Protein AF-B0XIB5-F1 (afdb_monomer_lite)

Radius of gyration: 72.31 Å; chains: 1; bounding box: 130×45×205 Å

Secondary structure (DSSP, 8-state):
-PPPPPP-----SS---S-HHHHHHHHHHHHHHHHS-----TTTS----HHHHHHHHHHHHHHHHHHHHHHHHHHHHHHHHHHHHHHHHHHHHHHHHHHHHHHHHHHHHHHHHHHHHHHHHHHHHHHHHHHHHHHHHHHHHHHHHHHHHHHHHHHHHHHHHHHHHHHHHHHH-TT-SSHHHHHHHHHHHHHHHHHHHHHHHHHHHHHHHHHHHHHHHHHHHHHHHHHHHHHHHHHHT--

Organism: Culex quinquefasciatus (NCBI:txid7176)

Structure (mmCIF, N/CA/C/O backbone):
data_AF-B0XIB5-F1
#
_entry.id   AF-B0XIB5-F1
#
loop_
_atom_site.group_PDB
_atom_site.id
_atom_site.type_symbol
_atom_site.label_atom_id
_atom_site.label_alt_id
_atom_site.label_comp_id
_atom_site.label_asym_id
_atom_site.label_entity_id
_atom_site.label_seq_id
_atom_site.pdbx_PDB_ins_code
_atom_site.Cartn_x
_atom_site.Cartn_y
_atom_site.Cartn_z
_atom_site.occupancy
_atom_site.B_iso_or_equiv
_atom_site.auth_seq_id
_atom_site.auth_comp_id
_atom_site.auth_asym_id
_atom_site.auth_atom_id
_atom_site.pdbx_PDB_model_num
ATOM 1 N N . MET A 1 1 ? 54.237 -29.233 -55.626 1.00 40.41 1 MET A N 1
ATOM 2 C CA . MET A 1 1 ? 53.329 -28.173 -55.133 1.00 40.41 1 MET A CA 1
ATOM 3 C C . MET A 1 1 ? 53.319 -27.033 -56.144 1.00 40.41 1 MET A C 1
ATOM 5 O O . MET A 1 1 ? 54.409 -26.611 -56.523 1.00 40.41 1 MET A O 1
ATOM 9 N N . PRO A 1 2 ? 52.154 -26.572 -56.628 1.00 38.59 2 PRO A N 1
ATOM 10 C CA . PRO A 1 2 ? 52.089 -25.422 -57.526 1.00 38.59 2 PRO A CA 1
ATOM 11 C C . PRO A 1 2 ? 52.492 -24.149 -56.767 1.00 38.59 2 PRO A C 1
ATOM 13 O O . PRO A 1 2 ? 52.068 -23.939 -55.631 1.00 38.59 2 PRO A O 1
ATOM 16 N N . ARG A 1 3 ? 53.359 -23.325 -57.368 1.00 50.44 3 ARG A N 1
ATOM 17 C CA . ARG A 1 3 ? 53.790 -22.048 -56.781 1.00 50.44 3 ARG A CA 1
ATOM 18 C C . ARG A 1 3 ? 52.622 -21.064 -56.856 1.00 50.44 3 ARG A C 1
ATOM 20 O O . ARG A 1 3 ? 52.186 -20.721 -57.948 1.00 50.44 3 ARG A O 1
ATOM 27 N N . VAL A 1 4 ? 52.118 -20.630 -55.704 1.00 51.22 4 VAL A N 1
ATOM 28 C CA . VAL A 1 4 ? 51.085 -19.590 -55.616 1.00 51.22 4 VAL A CA 1
ATOM 29 C C . VAL A 1 4 ? 51.754 -18.238 -55.851 1.00 51.22 4 VAL A C 1
ATOM 31 O O . VAL A 1 4 ? 52.693 -17.880 -55.138 1.00 51.22 4 VAL A O 1
ATOM 34 N N . HIS A 1 5 ? 51.310 -17.501 -56.868 1.00 45.19 5 HIS A N 1
ATOM 35 C CA . HIS A 1 5 ? 51.808 -16.153 -57.129 1.00 45.19 5 HIS A CA 1
ATOM 36 C C . HIS A 1 5 ? 51.238 -15.168 -56.095 1.00 45.19 5 HIS A C 1
ATOM 38 O O . HIS A 1 5 ? 50.031 -15.196 -55.847 1.00 45.19 5 HIS A O 1
ATOM 44 N N . PRO A 1 6 ? 52.064 -14.292 -55.494 1.00 50.25 6 PRO A N 1
ATOM 45 C CA . PRO A 1 6 ? 51.564 -13.244 -54.617 1.00 50.25 6 PRO A CA 1
ATOM 46 C C . PRO A 1 6 ? 50.729 -12.240 -55.422 1.00 50.25 6 PRO A C 1
ATOM 48 O O . PRO A 1 6 ? 51.116 -11.806 -56.506 1.00 50.25 6 PRO A O 1
ATOM 51 N N . THR A 1 7 ? 49.561 -11.887 -54.893 1.00 50.44 7 THR A N 1
ATOM 52 C CA . THR A 1 7 ? 48.610 -10.966 -55.518 1.00 50.44 7 THR A CA 1
ATOM 53 C C . THR A 1 7 ? 49.172 -9.542 -55.534 1.00 50.44 7 THR A C 1
ATOM 55 O O . THR A 1 7 ? 49.468 -8.969 -54.491 1.00 50.44 7 THR A O 1
ATOM 58 N N . THR A 1 8 ? 49.259 -8.935 -56.718 1.00 45.72 8 THR A N 1
ATOM 59 C CA . THR A 1 8 ? 49.797 -7.587 -57.006 1.00 45.72 8 THR A CA 1
ATOM 60 C C . THR A 1 8 ? 48.924 -6.418 -56.522 1.00 45.72 8 THR A C 1
ATOM 62 O O . THR A 1 8 ? 49.091 -5.285 -56.970 1.00 45.72 8 THR A O 1
ATOM 65 N N . LYS A 1 9 ? 47.967 -6.653 -55.619 1.00 48.44 9 LYS A N 1
ATOM 66 C CA . LYS A 1 9 ? 47.039 -5.612 -55.157 1.00 48.44 9 LYS A CA 1
ATOM 67 C C . LYS A 1 9 ? 47.695 -4.758 -54.068 1.00 48.44 9 LYS A C 1
ATOM 69 O O . LYS A 1 9 ? 47.595 -5.064 -52.884 1.00 48.44 9 LYS A O 1
ATOM 74 N N . LEU A 1 10 ? 48.348 -3.670 -54.470 1.00 45.88 10 LEU A N 1
ATOM 75 C CA . LEU A 1 10 ? 48.692 -2.568 -53.569 1.00 45.88 10 LEU A CA 1
ATOM 76 C C . LEU A 1 10 ? 47.395 -1.852 -53.167 1.00 45.88 10 LEU A C 1
ATOM 78 O O . LEU A 1 10 ? 46.789 -1.177 -53.992 1.00 45.88 10 LEU A O 1
ATOM 82 N N . GLY A 1 11 ? 46.952 -2.028 -51.918 1.00 47.62 11 GLY A N 1
ATOM 83 C CA . GLY A 1 11 ? 45.782 -1.303 -51.401 1.00 47.62 11 GLY A CA 1
ATOM 84 C C . GLY A 1 11 ? 44.856 -2.045 -50.436 1.00 47.62 11 GLY A C 1
ATOM 85 O O . GLY A 1 11 ? 43.702 -1.650 -50.313 1.00 47.62 11 GLY A O 1
ATOM 86 N N . VAL A 1 12 ? 45.306 -3.080 -49.713 1.00 48.72 12 VAL A N 1
ATOM 87 C CA . VAL A 1 12 ? 44.505 -3.718 -48.638 1.00 48.72 12 VAL A CA 1
ATOM 88 C C . VAL A 1 12 ? 44.547 -2.888 -47.339 1.00 48.72 12 VAL A C 1
ATOM 90 O O . VAL A 1 12 ? 44.776 -3.396 -46.249 1.00 48.72 12 VAL A O 1
ATOM 93 N N . TYR A 1 13 ? 44.367 -1.575 -47.453 1.00 45.75 13 TYR A N 1
ATOM 94 C CA . TYR A 1 13 ? 44.147 -0.673 -46.323 1.00 45.75 13 TYR A CA 1
ATOM 95 C C . TYR A 1 13 ? 42.885 0.126 -46.642 1.00 45.75 13 TYR A C 1
ATOM 97 O O . TYR A 1 13 ? 42.965 1.234 -47.163 1.00 45.75 13 TYR A O 1
ATOM 105 N N . GLY A 1 14 ? 41.705 -0.458 -46.419 1.00 46.31 14 GLY A N 1
ATOM 106 C CA . GLY A 1 14 ? 40.467 0.279 -46.691 1.00 46.31 14 GLY A CA 1
ATOM 107 C C . GLY A 1 14 ? 39.151 -0.459 -46.481 1.00 46.31 14 GLY A C 1
ATOM 108 O O . GLY A 1 14 ? 38.151 0.193 -46.206 1.00 46.31 14 GLY A O 1
ATOM 109 N N . GLN A 1 15 ? 39.115 -1.790 -46.537 1.00 50.38 15 GLN A N 1
ATOM 110 C CA . GLN A 1 15 ? 37.909 -2.537 -46.164 1.00 50.38 15 GLN A CA 1
ATOM 111 C C . GLN A 1 15 ? 37.983 -2.922 -44.688 1.00 50.38 15 GLN A C 1
ATOM 113 O O . GLN A 1 15 ? 38.326 -4.049 -44.343 1.00 50.38 15 GLN A O 1
ATOM 118 N N . TYR A 1 16 ? 37.677 -1.969 -43.806 1.00 48.84 16 TYR A N 1
ATOM 119 C CA . TYR A 1 16 ? 37.284 -2.300 -42.437 1.00 48.84 16 TYR A CA 1
ATOM 120 C C . TYR A 1 16 ? 35.886 -2.925 -42.493 1.00 48.84 16 TYR A C 1
ATOM 122 O O . TYR A 1 16 ? 34.874 -2.250 -42.318 1.00 48.84 16 TYR A O 1
ATOM 130 N N . ASP A 1 17 ? 35.836 -4.212 -42.831 1.00 53.12 17 ASP A N 1
ATOM 131 C CA . ASP A 1 17 ? 34.638 -5.027 -42.657 1.00 53.12 17 ASP A CA 1
ATOM 132 C C . ASP A 1 17 ? 34.365 -5.117 -41.142 1.00 53.12 17 ASP A C 1
ATOM 134 O O . ASP A 1 17 ? 35.284 -5.389 -40.367 1.00 53.12 17 ASP A O 1
ATOM 138 N N . LEU A 1 18 ? 33.130 -4.857 -40.693 1.00 58.03 18 LEU A N 1
ATOM 139 C CA . LEU A 1 18 ? 32.783 -4.792 -39.258 1.00 58.03 18 LEU A CA 1
ATOM 140 C C . LEU A 1 18 ? 32.877 -6.155 -38.545 1.00 58.03 18 LEU A C 1
ATOM 142 O O . LEU A 1 18 ? 32.655 -6.245 -37.338 1.00 58.03 18 LEU A O 1
ATOM 146 N N . ASN A 1 19 ? 33.175 -7.225 -39.284 1.00 66.00 19 ASN A N 1
ATOM 147 C CA . ASN A 1 19 ? 33.237 -8.579 -38.764 1.00 66.00 19 ASN A CA 1
ATOM 148 C C . ASN A 1 19 ? 34.663 -8.910 -38.260 1.00 66.00 19 ASN A C 1
ATOM 150 O O . ASN A 1 19 ? 35.591 -8.988 -39.075 1.00 66.00 19 ASN A O 1
ATOM 154 N N . PRO A 1 20 ? 34.867 -9.117 -36.943 1.00 65.94 20 PRO A N 1
ATOM 155 C CA . PRO A 1 20 ? 36.201 -9.209 -36.343 1.00 65.94 20 PRO A CA 1
ATOM 156 C C . PRO A 1 20 ? 37.030 -10.394 -36.854 1.00 65.94 20 PRO A C 1
ATOM 158 O O . PRO A 1 20 ? 38.247 -10.273 -36.985 1.00 65.94 20 PRO A O 1
ATOM 161 N N . GLU A 1 21 ? 36.401 -11.515 -37.213 1.00 71.00 21 GLU A N 1
ATOM 162 C CA . GLU A 1 21 ? 37.110 -12.700 -37.720 1.00 71.00 21 GLU A CA 1
ATOM 163 C C . GLU A 1 21 ? 37.785 -12.434 -39.073 1.00 71.00 21 GLU A C 1
ATOM 165 O O . GLU A 1 21 ? 38.939 -12.805 -39.289 1.00 71.00 21 GLU A O 1
ATOM 170 N N . LYS A 1 22 ? 37.099 -11.707 -39.963 1.00 69.69 22 LYS A N 1
ATOM 171 C CA . LYS A 1 22 ? 37.638 -11.325 -41.276 1.00 69.69 22 LYS A CA 1
ATOM 172 C C . LYS A 1 22 ? 38.706 -10.240 -41.172 1.00 69.69 22 LYS A C 1
ATOM 174 O O . LYS A 1 22 ? 39.637 -10.202 -41.974 1.00 69.69 22 LYS A O 1
ATOM 179 N N . ALA A 1 23 ? 38.602 -9.360 -40.179 1.00 67.31 23 ALA A N 1
ATOM 180 C CA . ALA A 1 23 ? 39.603 -8.325 -39.947 1.00 67.31 23 ALA A CA 1
ATOM 181 C C . ALA A 1 23 ? 40.964 -8.930 -39.556 1.00 67.31 23 ALA A C 1
ATOM 183 O O . ALA A 1 23 ? 42.005 -8.473 -40.033 1.00 67.31 23 ALA A O 1
ATOM 184 N N . VAL A 1 24 ? 40.967 -9.997 -38.747 1.00 70.62 24 VAL A N 1
ATOM 185 C CA . VAL A 1 24 ? 42.195 -10.711 -38.360 1.00 70.62 24 VAL A CA 1
ATOM 186 C C . VAL A 1 24 ? 42.840 -11.396 -39.566 1.00 70.62 24 VAL A C 1
ATOM 188 O O . VAL A 1 24 ? 44.053 -11.276 -39.759 1.00 70.62 24 VAL A O 1
ATOM 191 N N . THR A 1 25 ? 42.055 -12.060 -40.421 1.00 71.19 25 THR A N 1
ATOM 192 C CA . THR A 1 25 ? 42.594 -12.704 -41.629 1.00 71.19 25 THR A CA 1
ATOM 193 C C . THR A 1 25 ? 43.198 -11.673 -42.582 1.00 71.19 25 THR A C 1
ATOM 195 O O . THR A 1 25 ? 44.353 -11.817 -42.974 1.00 71.19 25 THR A O 1
ATOM 198 N N . LEU A 1 26 ? 42.504 -10.562 -42.844 1.00 70.38 26 LEU A N 1
ATOM 199 C CA . LEU A 1 26 ? 43.016 -9.476 -43.691 1.00 70.38 26 LEU A CA 1
ATOM 200 C C . LEU A 1 26 ? 44.283 -8.819 -43.113 1.00 70.38 26 LEU A C 1
ATOM 202 O O . LEU A 1 26 ? 45.222 -8.508 -43.849 1.00 70.38 26 LEU A O 1
ATOM 206 N N . TYR A 1 27 ? 44.354 -8.649 -41.789 1.00 69.44 27 TYR A N 1
ATOM 207 C CA . TYR A 1 27 ? 45.548 -8.137 -41.112 1.00 69.44 27 TYR A CA 1
ATOM 208 C C . TYR A 1 27 ? 46.751 -9.078 -41.267 1.00 69.44 27 TYR A C 1
ATOM 210 O O . TYR A 1 27 ? 47.862 -8.630 -41.571 1.00 69.44 27 TYR A O 1
ATOM 218 N N . THR A 1 28 ? 46.547 -10.386 -41.085 1.00 71.31 28 THR A N 1
ATOM 219 C CA . THR A 1 28 ? 47.622 -11.380 -41.242 1.00 71.31 28 THR A CA 1
ATOM 220 C C . THR A 1 28 ? 48.106 -11.479 -42.688 1.00 71.31 28 THR A C 1
ATOM 222 O O . THR A 1 28 ? 49.317 -11.479 -42.919 1.00 71.31 28 THR A O 1
ATOM 225 N N . GLU A 1 29 ? 47.196 -11.448 -43.663 1.00 71.38 29 GLU A N 1
ATOM 226 C CA . GLU A 1 29 ? 47.527 -11.387 -45.090 1.00 71.38 29 GLU A CA 1
ATOM 227 C C . GLU A 1 29 ? 48.341 -10.133 -45.434 1.00 71.38 29 GLU A C 1
ATOM 229 O O . GLU A 1 29 ? 49.383 -10.235 -46.083 1.00 71.38 29 GLU A O 1
ATOM 234 N N . SER A 1 30 ? 47.942 -8.961 -44.929 1.00 65.19 30 SER A N 1
ATOM 235 C CA . SER A 1 30 ? 48.678 -7.700 -45.107 1.00 65.19 30 SER A CA 1
ATOM 236 C C . SER A 1 30 ? 50.099 -7.764 -44.520 1.00 65.19 30 SER A C 1
ATOM 238 O O . SER A 1 30 ? 51.075 -7.340 -45.149 1.00 65.19 30 SER A O 1
ATOM 240 N N . LYS A 1 31 ? 50.261 -8.349 -43.325 1.00 70.00 31 LYS A N 1
ATOM 241 C CA . LYS A 1 31 ? 51.584 -8.536 -42.703 1.00 70.00 31 LYS A CA 1
ATOM 242 C C . LYS A 1 31 ? 52.474 -9.488 -43.502 1.00 70.00 31 LYS A C 1
ATOM 244 O O . LYS A 1 31 ? 53.671 -9.225 -43.632 1.00 70.00 31 LYS A O 1
ATOM 249 N N . LEU A 1 32 ? 51.908 -10.566 -44.044 1.00 67.25 32 LEU A N 1
ATOM 250 C CA . LEU A 1 32 ? 52.629 -11.517 -44.891 1.00 67.25 32 LEU A CA 1
ATOM 251 C C . LEU A 1 32 ? 53.016 -10.895 -46.237 1.00 67.25 32 LEU A C 1
ATOM 253 O O . LEU A 1 32 ? 54.146 -11.094 -46.684 1.00 67.25 32 LEU A O 1
ATOM 257 N N . GLN A 1 33 ? 52.146 -10.079 -46.835 1.00 64.06 33 GLN A N 1
ATOM 258 C CA . GLN A 1 33 ? 52.451 -9.337 -48.061 1.00 64.06 33 GLN A CA 1
ATOM 259 C C . GLN A 1 33 ? 53.649 -8.404 -47.883 1.00 64.06 33 GLN A C 1
ATOM 261 O O . GLN A 1 33 ? 54.553 -8.429 -48.709 1.00 64.06 33 GLN A O 1
ATOM 266 N N . ASN A 1 34 ? 53.721 -7.647 -46.783 1.00 60.47 34 ASN A N 1
ATOM 267 C CA . ASN A 1 34 ? 54.871 -6.774 -46.513 1.00 60.47 34 ASN A CA 1
ATOM 268 C C . ASN A 1 34 ? 56.183 -7.552 -46.304 1.00 60.47 34 ASN A C 1
ATOM 270 O O . ASN A 1 34 ? 57.253 -7.058 -46.654 1.00 60.47 34 ASN A O 1
ATOM 274 N N . LYS A 1 35 ? 56.118 -8.768 -45.745 1.00 62.31 35 LYS A N 1
ATOM 275 C CA . LYS A 1 35 ? 57.302 -9.600 -45.473 1.00 62.31 35 LYS A CA 1
ATOM 276 C C . LYS A 1 35 ? 57.816 -10.336 -46.716 1.00 62.31 35 LYS A C 1
ATOM 278 O O . LYS A 1 35 ? 59.018 -10.548 -46.835 1.00 62.31 35 LYS A O 1
ATOM 283 N N . PHE A 1 36 ? 56.923 -10.703 -47.635 1.00 57.84 36 PHE A N 1
ATOM 284 C CA . PHE A 1 36 ? 57.239 -11.413 -48.880 1.00 57.84 36 PHE A CA 1
ATOM 285 C C . PHE A 1 36 ? 57.058 -10.546 -50.132 1.00 57.84 36 PHE A C 1
ATOM 287 O O . PHE A 1 36 ? 56.903 -11.077 -51.232 1.00 57.84 36 PHE A O 1
ATOM 294 N N . TYR A 1 37 ? 57.096 -9.218 -49.991 1.00 56.94 37 TYR A N 1
ATOM 295 C CA . TYR A 1 37 ? 57.072 -8.305 -51.128 1.00 56.94 37 TYR A CA 1
ATOM 296 C C . TYR A 1 37 ? 58.382 -8.428 -51.913 1.00 56.94 37 TYR A C 1
ATOM 298 O O . TYR A 1 37 ? 59.368 -7.731 -51.662 1.00 56.94 37 TYR A O 1
ATOM 306 N N . ILE A 1 38 ? 58.407 -9.356 -52.866 1.00 60.16 38 ILE A N 1
ATOM 307 C CA . ILE A 1 38 ? 59.489 -9.471 -53.833 1.00 60.16 38 ILE A CA 1
ATOM 308 C C . ILE A 1 38 ? 59.323 -8.290 -54.787 1.00 60.16 38 ILE A C 1
ATOM 310 O O . ILE A 1 38 ? 58.478 -8.315 -55.679 1.00 60.16 38 ILE A O 1
ATOM 314 N N . LYS A 1 39 ? 60.132 -7.240 -54.603 1.00 57.16 39 LYS A N 1
ATOM 315 C CA . LYS A 1 39 ? 60.358 -6.268 -55.675 1.00 57.16 39 LYS A CA 1
ATOM 316 C C . LYS A 1 39 ? 60.964 -7.046 -56.835 1.00 57.16 39 LYS A C 1
ATOM 318 O O . LYS A 1 39 ? 62.098 -7.511 -56.715 1.00 57.16 39 LYS A O 1
ATOM 323 N N . THR A 1 40 ? 60.222 -7.208 -57.927 1.00 59.25 40 THR A N 1
ATOM 324 C CA . THR A 1 40 ? 60.804 -7.692 -59.178 1.00 59.25 40 THR A CA 1
ATOM 325 C C . THR A 1 40 ? 61.984 -6.778 -59.497 1.00 59.25 40 THR A C 1
ATOM 327 O O . THR A 1 40 ? 61.828 -5.552 -59.499 1.00 59.25 40 THR A O 1
ATOM 330 N N . PRO A 1 41 ? 63.195 -7.325 -59.652 1.00 61.44 41 PRO A N 1
ATOM 331 C CA . PRO A 1 41 ? 64.357 -6.490 -59.869 1.00 61.44 41 PRO A CA 1
ATOM 332 C C . PRO A 1 41 ? 64.189 -5.743 -61.197 1.00 61.44 41 PRO A C 1
ATOM 334 O O . PRO A 1 41 ? 63.657 -6.289 -62.158 1.00 61.44 41 PRO A O 1
ATOM 337 N N . ASN A 1 42 ? 64.642 -4.486 -61.259 1.00 57.12 42 ASN A N 1
ATOM 338 C CA . ASN A 1 42 ? 64.376 -3.555 -62.373 1.00 57.12 42 ASN A CA 1
ATOM 339 C C . ASN A 1 42 ? 64.789 -4.065 -63.774 1.00 57.12 42 ASN A C 1
ATOM 341 O O . ASN A 1 42 ? 64.483 -3.415 -64.770 1.00 57.12 42 ASN A O 1
ATOM 345 N N . TRP A 1 43 ? 65.530 -5.172 -63.861 1.00 61.91 43 TRP A N 1
ATOM 346 C CA . TRP A 1 43 ? 65.935 -5.818 -65.108 1.00 61.91 43 TRP A CA 1
ATOM 347 C C . TRP A 1 43 ? 64.928 -6.853 -65.636 1.00 61.91 43 TRP A C 1
ATOM 349 O O . TRP A 1 43 ? 64.973 -7.150 -66.824 1.00 61.91 43 TRP A O 1
ATOM 359 N N . ASP A 1 44 ? 64.033 -7.364 -64.785 1.00 59.34 44 ASP A N 1
ATOM 360 C CA . ASP A 1 44 ? 62.984 -8.350 -65.113 1.00 59.34 44 ASP A CA 1
ATOM 361 C C . ASP A 1 44 ? 61.620 -7.679 -65.385 1.00 59.34 44 ASP A C 1
ATOM 363 O O . ASP A 1 44 ? 60.629 -8.303 -65.754 1.00 59.34 44 ASP A O 1
ATOM 367 N N . VAL A 1 45 ? 61.561 -6.357 -65.213 1.00 60.59 45 VAL A N 1
ATOM 368 C CA . VAL A 1 45 ? 60.419 -5.529 -65.599 1.00 60.59 45 VAL A CA 1
ATOM 369 C C . VAL A 1 45 ? 60.666 -5.027 -67.017 1.00 60.59 45 VAL A C 1
ATOM 371 O O . VAL A 1 45 ? 61.722 -4.453 -67.296 1.00 60.59 45 VAL A O 1
ATOM 374 N N . ALA A 1 46 ? 59.694 -5.218 -67.915 1.00 65.94 46 ALA A N 1
ATOM 375 C CA . ALA A 1 46 ? 59.763 -4.676 -69.269 1.00 65.94 46 ALA A CA 1
ATOM 376 C C . ALA A 1 46 ? 60.108 -3.178 -69.204 1.00 65.94 46 ALA A C 1
ATOM 378 O O . ALA A 1 46 ? 59.399 -2.398 -68.562 1.00 65.94 46 ALA A O 1
ATOM 379 N N . ARG A 1 47 ? 61.217 -2.773 -69.840 1.00 61.59 47 ARG A N 1
ATOM 380 C CA . ARG A 1 47 ? 61.626 -1.364 -69.930 1.00 61.59 47 ARG A CA 1
ATOM 381 C C . ARG A 1 47 ? 60.659 -0.641 -70.862 1.00 61.59 47 ARG A C 1
ATOM 383 O O . ARG A 1 47 ? 60.935 -0.460 -72.042 1.00 61.59 47 ARG A O 1
ATOM 390 N N . LEU A 1 48 ? 59.497 -0.278 -70.332 1.00 62.38 48 LEU A N 1
ATOM 391 C CA . LEU A 1 48 ? 58.547 0.594 -71.004 1.00 62.38 48 LEU A CA 1
ATOM 392 C C . LEU A 1 48 ? 59.259 1.920 -71.288 1.00 62.38 48 LEU A C 1
ATOM 394 O O . LEU A 1 48 ? 59.915 2.479 -70.402 1.00 62.38 48 LEU A O 1
ATOM 398 N N . SER A 1 49 ? 59.159 2.407 -72.527 1.00 70.12 49 SER A N 1
ATOM 399 C CA . SER A 1 49 ? 59.638 3.746 -72.865 1.00 70.12 49 SER A CA 1
ATOM 400 C C . SER A 1 49 ? 58.961 4.774 -71.952 1.00 70.12 49 SER A C 1
ATOM 402 O O . SER A 1 49 ? 57.867 4.542 -71.429 1.00 70.12 49 SER A O 1
ATOM 404 N N . PHE A 1 50 ? 59.617 5.916 -71.740 1.00 69.88 50 PHE A N 1
ATOM 405 C CA . PHE A 1 50 ? 59.091 6.998 -70.900 1.00 69.88 50 PHE A CA 1
ATOM 406 C C . PHE A 1 50 ? 57.636 7.362 -71.260 1.00 69.88 50 PHE A C 1
ATOM 408 O O . PHE A 1 50 ? 56.802 7.552 -70.377 1.00 69.88 50 PHE A O 1
ATOM 415 N N . GLU A 1 51 ? 57.313 7.338 -72.554 1.00 71.88 51 GLU A N 1
ATOM 416 C CA . GLU A 1 51 ? 55.975 7.587 -73.098 1.00 71.88 51 GLU A CA 1
ATOM 417 C C . GLU A 1 51 ? 54.947 6.523 -72.680 1.00 71.88 51 GLU A C 1
ATOM 419 O O . GLU A 1 51 ? 53.861 6.854 -72.205 1.00 71.88 51 GLU A O 1
ATOM 424 N N . LEU A 1 52 ? 55.293 5.235 -72.778 1.00 74.94 52 LEU A N 1
ATOM 425 C CA . LEU A 1 52 ? 54.416 4.128 -72.385 1.00 74.94 52 LEU A CA 1
ATOM 426 C C . LEU A 1 52 ? 54.155 4.100 -70.872 1.00 74.94 52 LEU A C 1
ATOM 428 O O . LEU A 1 52 ? 53.036 3.812 -70.443 1.00 74.94 52 LEU A O 1
ATOM 432 N N . LYS A 1 53 ? 55.156 4.465 -70.060 1.00 77.62 53 LYS A N 1
ATOM 433 C CA . LYS A 1 53 ? 54.991 4.613 -68.607 1.00 77.62 53 LYS A CA 1
ATOM 434 C C . LYS A 1 53 ? 54.060 5.778 -68.253 1.00 77.62 53 LYS A C 1
ATOM 436 O O . LYS A 1 53 ? 53.254 5.645 -67.335 1.00 77.62 53 LYS A O 1
ATOM 441 N N . GLY A 1 54 ? 54.131 6.888 -68.991 1.00 78.81 54 GLY A N 1
ATOM 442 C CA . GLY A 1 54 ? 53.199 8.010 -68.846 1.00 78.81 54 GLY A CA 1
ATOM 443 C C . GLY A 1 54 ? 51.753 7.613 -69.156 1.00 78.81 54 GLY A C 1
ATOM 444 O O . GLY A 1 54 ? 50.848 7.914 -68.380 1.00 78.81 54 GLY A O 1
ATOM 445 N N . ILE A 1 55 ? 51.536 6.855 -70.237 1.00 81.44 55 ILE A N 1
ATOM 446 C CA . ILE A 1 55 ? 50.205 6.345 -70.610 1.00 81.44 55 ILE A CA 1
ATOM 447 C C . ILE A 1 55 ? 49.651 5.399 -69.536 1.00 81.44 55 ILE A C 1
ATOM 449 O O . ILE A 1 55 ? 48.482 5.510 -69.167 1.00 81.44 55 ILE A O 1
ATOM 453 N N . GLN A 1 56 ? 50.473 4.486 -69.011 1.00 82.19 56 GLN A N 1
ATOM 454 C CA . GLN A 1 56 ? 50.055 3.574 -67.945 1.00 82.19 56 GLN A CA 1
ATOM 455 C C . GLN A 1 56 ? 49.719 4.325 -66.650 1.00 82.19 56 GLN A C 1
ATOM 457 O O . GLN A 1 56 ? 48.660 4.093 -66.076 1.00 82.19 56 GLN A O 1
ATOM 462 N N . SER A 1 57 ? 50.562 5.275 -66.236 1.00 82.12 57 SER A N 1
ATOM 463 C CA . SER A 1 57 ? 50.309 6.096 -65.048 1.00 82.12 57 SER A CA 1
ATOM 464 C C . SER A 1 57 ? 49.015 6.904 -65.165 1.00 82.12 57 SER A C 1
ATOM 466 O O . SER A 1 57 ? 48.305 7.053 -64.175 1.00 82.12 57 SER A O 1
ATOM 468 N N . ASN A 1 58 ? 48.688 7.413 -66.356 1.00 86.12 58 ASN A N 1
ATOM 469 C CA . ASN A 1 58 ? 47.432 8.128 -66.582 1.00 86.12 58 ASN A CA 1
ATOM 470 C C . ASN A 1 58 ? 46.220 7.193 -66.484 1.00 86.12 58 ASN A C 1
ATOM 472 O O . ASN A 1 58 ? 45.223 7.562 -65.873 1.00 86.12 58 ASN A O 1
ATOM 476 N N . ARG A 1 59 ? 46.313 5.966 -67.016 1.00 84.00 59 ARG A N 1
ATOM 477 C CA . ARG A 1 59 ? 45.247 4.958 -66.877 1.00 84.00 59 ARG A CA 1
ATOM 478 C C . ARG A 1 59 ? 45.026 4.561 -65.419 1.00 84.00 59 ARG A C 1
ATOM 480 O O . ARG A 1 59 ? 43.889 4.550 -64.962 1.00 84.00 59 ARG A O 1
ATOM 487 N N . GLU A 1 60 ? 46.104 4.307 -64.682 1.00 84.62 60 GLU A N 1
ATOM 488 C CA . GLU A 1 60 ? 46.042 4.008 -63.247 1.00 84.62 60 GLU A CA 1
ATOM 489 C C . GLU A 1 60 ? 45.445 5.188 -62.466 1.00 84.62 60 GLU A C 1
ATOM 491 O O . GLU A 1 60 ? 44.585 4.998 -61.607 1.00 84.62 60 GLU A O 1
ATOM 496 N N . TYR A 1 61 ? 45.826 6.422 -62.807 1.00 86.12 61 TYR A N 1
ATOM 497 C CA . TYR A 1 61 ? 45.246 7.624 -62.211 1.00 86.12 61 TYR A CA 1
ATOM 498 C C . TYR A 1 61 ? 43.742 7.755 -62.502 1.00 86.12 61 TYR A C 1
ATOM 500 O O . TYR A 1 61 ? 42.965 8.065 -61.595 1.00 86.12 61 TYR A O 1
ATOM 508 N N . GLU A 1 62 ? 43.296 7.483 -63.732 1.00 89.56 62 GLU A N 1
ATOM 509 C CA . GLU A 1 62 ? 41.874 7.494 -64.092 1.00 89.56 62 GLU A CA 1
ATOM 510 C C . GLU A 1 62 ? 41.074 6.425 -63.336 1.00 89.56 62 GLU A C 1
ATOM 512 O O . GLU A 1 62 ? 39.966 6.700 -62.869 1.00 89.56 62 GLU A O 1
ATOM 517 N N . GLU A 1 63 ? 41.621 5.217 -63.195 1.00 88.12 63 GLU A N 1
ATOM 518 C CA . GLU A 1 63 ? 41.005 4.124 -62.436 1.00 88.12 63 GLU A CA 1
ATOM 519 C C . GLU A 1 63 ? 40.879 4.474 -60.951 1.00 88.12 63 GLU A C 1
ATOM 521 O O . GLU A 1 63 ? 39.786 4.385 -60.386 1.00 88.12 63 GLU A O 1
ATOM 526 N N . VAL A 1 64 ? 41.956 4.974 -60.339 1.00 85.44 64 VAL A N 1
ATOM 527 C CA . VAL A 1 64 ? 41.944 5.453 -58.949 1.00 85.44 64 VAL A CA 1
ATOM 528 C C . VAL A 1 64 ? 40.929 6.581 -58.770 1.00 85.44 64 VAL A C 1
ATOM 530 O O . VAL A 1 64 ? 40.167 6.574 -57.805 1.00 85.44 64 VAL A O 1
ATOM 533 N N . THR A 1 65 ? 40.857 7.529 -59.705 1.00 87.00 65 THR A N 1
ATOM 534 C CA . THR A 1 65 ? 39.888 8.634 -59.638 1.00 87.00 65 THR A CA 1
ATOM 535 C C . THR A 1 65 ? 38.444 8.126 -59.717 1.00 87.00 65 THR A C 1
ATOM 537 O O . THR A 1 65 ? 37.582 8.577 -58.958 1.00 87.00 65 THR A O 1
ATOM 540 N N . LYS A 1 66 ? 38.161 7.150 -60.592 1.00 90.31 66 LYS A N 1
ATOM 541 C CA . LYS A 1 66 ? 36.836 6.513 -60.690 1.00 90.31 66 LYS A CA 1
ATOM 542 C C . LYS A 1 66 ? 36.461 5.793 -59.395 1.00 90.31 66 LYS A C 1
ATOM 544 O O . LYS A 1 66 ? 35.342 5.971 -58.914 1.00 90.31 66 LYS A O 1
ATOM 549 N N . GLU A 1 67 ? 37.384 5.040 -58.806 1.00 88.12 67 GLU A N 1
ATOM 550 C CA . GLU A 1 67 ? 37.152 4.347 -57.534 1.00 88.12 67 GLU A CA 1
ATOM 551 C C . GLU A 1 67 ? 36.963 5.319 -56.364 1.00 88.12 67 GLU A C 1
ATOM 553 O O . GLU A 1 67 ? 36.041 5.152 -55.567 1.00 88.12 67 GLU A O 1
ATOM 558 N N . GLN A 1 68 ? 37.738 6.405 -56.291 1.00 86.75 68 GLN A N 1
ATOM 559 C CA . GLN A 1 68 ? 37.524 7.455 -55.290 1.00 86.75 68 GLN A CA 1
ATOM 560 C C . GLN A 1 68 ? 36.122 8.065 -55.389 1.00 86.75 68 GLN A C 1
ATOM 562 O O . GLN A 1 68 ? 35.467 8.271 -54.367 1.00 86.75 68 GLN A O 1
ATOM 567 N N . ASN A 1 69 ? 35.633 8.320 -56.604 1.00 90.50 69 ASN A N 1
ATOM 568 C CA . ASN A 1 69 ? 34.283 8.841 -56.805 1.00 90.50 69 ASN A CA 1
ATOM 569 C C . ASN A 1 69 ? 33.205 7.827 -56.393 1.00 90.50 69 ASN A C 1
ATOM 571 O O . ASN A 1 69 ? 32.236 8.212 -55.737 1.00 90.50 69 ASN A O 1
ATOM 575 N N . ARG A 1 70 ? 33.395 6.534 -56.691 1.00 89.38 70 ARG A N 1
ATOM 576 C CA . ARG A 1 70 ? 32.507 5.455 -56.220 1.00 89.38 70 ARG A CA 1
ATOM 577 C C . ARG A 1 70 ? 32.475 5.370 -54.695 1.00 89.38 70 ARG A C 1
ATOM 579 O O . ARG A 1 70 ? 31.393 5.316 -54.116 1.00 89.38 70 ARG A O 1
ATOM 586 N N . MET A 1 71 ? 33.634 5.427 -54.039 1.00 86.62 71 MET A N 1
ATOM 587 C CA . MET A 1 71 ? 33.727 5.413 -52.576 1.00 86.62 71 MET A CA 1
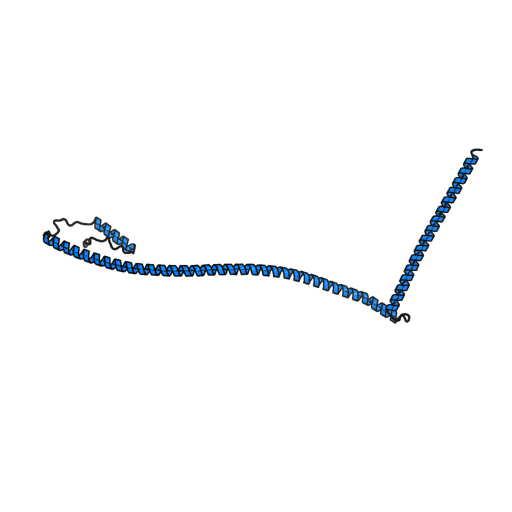ATOM 588 C C . MET A 1 71 ? 33.060 6.635 -51.939 1.00 86.62 71 MET A C 1
ATOM 590 O O . MET A 1 71 ? 32.369 6.490 -50.934 1.00 86.62 71 MET A O 1
ATOM 594 N N . ARG A 1 72 ? 33.216 7.831 -52.524 1.00 90.19 72 ARG A N 1
ATOM 595 C CA . ARG A 1 72 ? 32.534 9.044 -52.037 1.00 90.19 72 ARG A CA 1
ATOM 596 C C . ARG A 1 72 ? 31.017 8.927 -52.153 1.00 90.19 72 ARG A C 1
ATOM 598 O O . ARG A 1 72 ? 30.330 9.235 -51.185 1.00 90.19 72 ARG A O 1
ATOM 605 N N . ALA A 1 73 ? 30.510 8.457 -53.293 1.00 92.94 73 ALA A N 1
ATOM 606 C CA . ALA A 1 73 ? 29.077 8.239 -53.487 1.00 92.94 73 ALA A CA 1
ATOM 607 C C . ALA A 1 73 ? 28.528 7.220 -52.476 1.00 92.94 73 ALA A C 1
ATOM 609 O O . ALA A 1 73 ? 27.559 7.502 -51.777 1.00 92.94 73 ALA A O 1
ATOM 610 N N . HIS A 1 74 ? 29.218 6.087 -52.308 1.00 92.44 74 HIS A N 1
ATOM 611 C CA . HIS A 1 74 ? 28.821 5.073 -51.335 1.00 92.44 74 HIS A CA 1
ATOM 612 C C . HIS A 1 74 ? 28.852 5.593 -49.891 1.00 92.44 74 HIS A C 1
ATOM 614 O O . HIS A 1 74 ? 27.918 5.359 -49.130 1.00 92.44 74 HIS A O 1
ATOM 620 N N . SER A 1 75 ? 29.900 6.330 -49.511 1.00 90.06 75 SER A N 1
ATOM 621 C CA . SER A 1 75 ? 30.016 6.941 -48.182 1.00 90.06 75 SER A CA 1
ATOM 622 C C . SER A 1 75 ? 28.875 7.922 -47.907 1.00 90.06 75 SER A C 1
ATOM 624 O O . SER A 1 75 ? 28.285 7.902 -46.828 1.00 90.06 75 SER A O 1
ATOM 626 N N . TYR A 1 76 ? 28.501 8.730 -48.903 1.00 95.38 76 TYR A N 1
ATOM 627 C CA . TYR A 1 76 ? 27.376 9.655 -48.794 1.00 95.38 76 TYR A CA 1
ATOM 628 C C . TYR A 1 76 ? 26.036 8.927 -48.606 1.00 95.38 76 TYR A C 1
ATOM 630 O O . TYR A 1 76 ? 25.237 9.308 -47.747 1.00 95.38 76 TYR A O 1
ATOM 638 N N . ASP A 1 77 ? 25.803 7.841 -49.343 1.00 94.06 77 ASP A N 1
ATOM 639 C CA . ASP A 1 77 ? 24.593 7.029 -49.182 1.00 94.06 77 ASP A CA 1
ATOM 640 C C . ASP A 1 77 ? 24.529 6.362 -47.799 1.00 94.06 77 ASP A C 1
ATOM 642 O O . ASP A 1 77 ? 23.477 6.371 -47.151 1.00 94.06 77 ASP A O 1
ATOM 646 N N . GLN A 1 78 ? 25.659 5.845 -47.303 1.00 93.38 78 GLN A N 1
ATOM 647 C CA . GLN A 1 78 ? 25.755 5.283 -45.951 1.00 93.38 78 GLN A CA 1
ATOM 648 C C . GLN A 1 78 ? 25.532 6.342 -44.873 1.00 93.38 78 GLN A C 1
ATOM 650 O O . GLN A 1 78 ? 24.831 6.084 -43.894 1.00 93.38 78 GLN A O 1
ATOM 655 N N . PHE A 1 79 ? 26.074 7.548 -45.058 1.00 94.62 79 PHE A N 1
ATOM 656 C CA . PHE A 1 79 ? 25.842 8.673 -44.158 1.00 94.62 79 PHE A CA 1
ATOM 657 C C . PHE A 1 79 ? 24.345 8.983 -44.039 1.00 94.62 79 PHE A C 1
ATOM 659 O O . PHE A 1 79 ? 23.812 8.989 -42.931 1.00 94.62 79 PHE A O 1
ATOM 666 N N . ARG A 1 80 ? 23.637 9.124 -45.168 1.00 95.75 80 ARG A N 1
ATOM 667 C CA . ARG A 1 80 ? 22.183 9.376 -45.176 1.00 95.75 80 ARG A CA 1
ATOM 668 C C . ARG A 1 80 ? 21.383 8.252 -44.522 1.00 95.75 80 ARG A C 1
ATOM 670 O O . ARG A 1 80 ? 20.356 8.499 -43.891 1.00 95.75 80 ARG A O 1
ATOM 677 N N . LEU A 1 81 ? 21.811 7.005 -44.698 1.00 95.69 81 LEU A N 1
ATOM 678 C CA . LEU A 1 81 ? 21.155 5.857 -44.080 1.00 95.69 81 LEU A CA 1
ATOM 679 C C . LEU A 1 81 ? 21.359 5.859 -42.559 1.00 95.69 81 LEU A C 1
ATOM 681 O O . LEU A 1 81 ? 20.405 5.637 -41.811 1.00 95.69 81 LEU A O 1
ATOM 685 N N . ASN A 1 82 ? 22.573 6.156 -42.100 1.00 95.12 82 ASN A N 1
ATOM 686 C CA . ASN A 1 82 ? 22.889 6.264 -40.680 1.00 95.12 82 ASN A CA 1
ATOM 687 C C . ASN A 1 82 ? 22.180 7.448 -40.018 1.00 95.12 82 ASN A C 1
ATOM 689 O O . ASN A 1 82 ? 21.656 7.285 -38.922 1.00 95.12 82 ASN A O 1
ATOM 693 N N . GLU A 1 83 ? 22.070 8.589 -40.696 1.00 96.69 83 GLU A N 1
ATOM 694 C CA . GLU A 1 83 ? 21.295 9.741 -40.225 1.00 96.69 83 GLU A CA 1
ATOM 695 C C . GLU A 1 83 ? 19.823 9.365 -39.986 1.00 96.69 83 GLU A C 1
ATOM 697 O O . GLU A 1 83 ? 19.267 9.634 -38.921 1.00 96.69 83 GLU A O 1
ATOM 702 N N . LYS A 1 84 ? 19.201 8.634 -40.924 1.00 96.88 84 LYS A N 1
ATOM 703 C CA . LYS A 1 84 ? 17.833 8.114 -40.746 1.00 96.88 84 LYS A CA 1
ATOM 704 C C . LYS A 1 84 ? 17.721 7.138 -39.576 1.00 96.88 84 LYS A C 1
ATOM 706 O O . LYS A 1 84 ? 16.734 7.175 -38.843 1.00 96.88 84 LYS A O 1
ATOM 711 N N . ARG A 1 85 ? 18.702 6.246 -39.406 1.00 96.19 85 ARG A N 1
ATOM 712 C CA . ARG A 1 85 ? 18.732 5.302 -38.276 1.00 96.19 85 ARG A CA 1
ATOM 713 C C . ARG A 1 85 ? 18.838 6.036 -36.945 1.00 96.19 85 ARG A C 1
ATOM 715 O O . ARG A 1 85 ? 18.106 5.688 -36.025 1.00 96.19 85 ARG A O 1
ATOM 722 N N . LEU A 1 86 ? 19.693 7.053 -36.869 1.00 97.31 86 LEU A N 1
ATOM 723 C CA . LEU A 1 86 ? 19.871 7.876 -35.678 1.00 97.31 86 LEU A CA 1
ATOM 724 C C . LEU A 1 86 ? 18.573 8.611 -35.325 1.00 97.31 86 LEU A C 1
ATOM 726 O O . LEU A 1 86 ? 18.095 8.484 -34.205 1.00 97.31 86 LEU A O 1
ATOM 730 N N . ALA A 1 87 ? 17.927 9.248 -36.304 1.00 97.56 87 ALA A N 1
ATOM 731 C CA . ALA A 1 87 ? 16.641 9.911 -36.092 1.00 97.56 87 ALA A CA 1
ATOM 732 C C . ALA A 1 87 ? 15.540 8.944 -35.611 1.00 97.56 87 ALA A C 1
ATOM 734 O O . ALA A 1 87 ? 14.712 9.299 -34.773 1.00 97.56 87 ALA A O 1
ATOM 735 N N . ASN A 1 88 ? 15.513 7.708 -36.120 1.00 97.56 88 ASN A N 1
ATOM 736 C CA . ASN A 1 88 ? 14.565 6.694 -35.654 1.00 97.56 88 ASN A CA 1
ATOM 737 C C . ASN A 1 88 ? 14.883 6.213 -34.231 1.00 97.56 88 ASN A C 1
ATOM 739 O O . ASN A 1 88 ? 13.962 6.031 -33.438 1.00 97.56 88 ASN A O 1
ATOM 743 N N . ALA A 1 89 ? 16.163 6.032 -33.901 1.00 96.88 89 ALA A N 1
ATOM 744 C CA . ALA A 1 89 ? 16.592 5.657 -32.559 1.00 96.88 89 ALA A CA 1
ATOM 745 C C . ALA A 1 89 ? 16.243 6.744 -31.532 1.00 96.88 89 ALA A C 1
ATOM 747 O O . ALA A 1 89 ? 15.727 6.428 -30.467 1.00 96.88 89 ALA A O 1
ATOM 748 N N . GLU A 1 90 ? 16.438 8.020 -31.871 1.00 97.62 90 GLU A N 1
ATOM 749 C CA . GLU A 1 90 ? 16.045 9.145 -31.015 1.00 97.62 90 GLU A CA 1
ATOM 750 C C . GLU A 1 90 ? 14.532 9.207 -30.788 1.00 97.62 90 GLU A C 1
ATOM 752 O O . GLU A 1 90 ? 14.089 9.472 -29.672 1.00 97.62 90 GLU A O 1
ATOM 757 N N . LYS A 1 91 ? 13.723 8.934 -31.820 1.00 97.94 91 LYS A N 1
ATOM 758 C CA . LYS A 1 91 ? 12.262 8.849 -31.672 1.00 97.94 91 LYS A CA 1
ATOM 759 C C . LYS A 1 91 ? 11.853 7.717 -30.736 1.00 97.94 91 LYS A C 1
ATOM 761 O O . LYS A 1 91 ? 11.029 7.942 -29.859 1.00 97.94 91 LYS A O 1
ATOM 766 N N . LEU A 1 92 ? 12.437 6.531 -30.909 1.00 97.94 92 LEU A N 1
ATOM 767 C CA . LEU A 1 92 ? 12.178 5.389 -30.031 1.00 97.94 92 LEU A CA 1
ATOM 768 C C . LEU A 1 92 ? 12.581 5.706 -28.587 1.00 97.94 92 LEU A C 1
ATOM 770 O O . LEU A 1 92 ? 11.829 5.416 -27.667 1.00 97.94 92 LEU A O 1
ATOM 774 N N . LEU A 1 93 ? 13.744 6.335 -28.397 1.00 97.44 93 LEU A N 1
ATOM 775 C CA . LEU A 1 93 ? 14.221 6.743 -27.082 1.00 97.44 93 LEU A CA 1
ATOM 776 C C . LEU A 1 93 ? 13.204 7.665 -26.402 1.00 97.44 93 LEU A C 1
ATOM 778 O O . LEU A 1 93 ? 12.867 7.427 -25.252 1.00 97.44 93 LEU A O 1
ATOM 782 N N . ARG A 1 94 ? 12.685 8.679 -27.107 1.00 97.38 94 ARG A N 1
ATOM 783 C CA . ARG A 1 94 ? 11.670 9.588 -26.550 1.00 97.38 94 ARG A CA 1
ATOM 784 C C . ARG A 1 94 ? 10.398 8.855 -26.132 1.00 97.38 94 ARG A C 1
ATOM 786 O O . ARG A 1 94 ? 9.954 9.066 -25.017 1.00 97.38 94 ARG A O 1
ATOM 793 N N . LEU A 1 95 ? 9.884 7.957 -26.975 1.00 97.75 95 LEU A N 1
ATOM 794 C CA . LEU A 1 95 ? 8.709 7.149 -26.630 1.00 97.75 95 LEU A CA 1
ATOM 795 C C . LEU A 1 95 ? 8.952 6.310 -25.370 1.00 97.75 95 LEU A C 1
ATOM 797 O O . LEU A 1 95 ? 8.133 6.317 -24.466 1.00 97.75 95 LEU A O 1
ATOM 801 N N . LEU A 1 96 ? 10.115 5.662 -25.269 1.00 97.69 96 LEU A N 1
ATOM 802 C CA . LEU A 1 96 ? 10.475 4.893 -24.075 1.00 97.69 96 LEU A CA 1
ATOM 803 C C . LEU A 1 96 ? 10.606 5.769 -22.822 1.00 97.69 96 LEU A C 1
ATOM 805 O O . LEU A 1 96 ? 10.319 5.300 -21.725 1.00 97.69 96 LEU A O 1
ATOM 809 N N . TRP A 1 97 ? 11.062 7.016 -22.964 1.00 97.94 97 TRP A N 1
ATOM 810 C CA . TRP A 1 97 ? 11.096 7.969 -21.854 1.00 97.94 97 TRP A CA 1
ATOM 811 C C . TRP A 1 97 ? 9.693 8.378 -21.416 1.00 97.94 97 TRP A C 1
ATOM 813 O O . TRP A 1 97 ? 9.444 8.411 -20.214 1.00 97.94 97 TRP A O 1
ATOM 823 N N . ASP A 1 98 ? 8.798 8.655 -22.360 1.00 97.75 98 ASP A N 1
ATOM 824 C CA . ASP A 1 98 ? 7.409 9.008 -22.062 1.00 97.75 98 ASP A CA 1
ATOM 825 C C . ASP A 1 98 ? 6.698 7.835 -21.362 1.00 97.75 98 ASP A C 1
ATOM 827 O O . ASP A 1 98 ? 6.141 8.022 -20.281 1.00 97.75 98 ASP A O 1
ATOM 831 N N . ASP A 1 99 ? 6.839 6.612 -21.891 1.00 97.69 99 ASP A N 1
ATOM 832 C CA . ASP A 1 99 ? 6.311 5.384 -21.278 1.00 97.69 99 ASP A CA 1
ATOM 833 C C . ASP A 1 99 ? 6.888 5.165 -19.868 1.00 97.69 99 ASP A C 1
ATOM 835 O O . ASP A 1 99 ? 6.185 4.772 -18.937 1.00 97.69 99 ASP A O 1
ATOM 839 N N . PHE A 1 100 ? 8.187 5.420 -19.679 1.00 98.12 100 PHE A N 1
ATOM 840 C CA . PHE A 1 100 ? 8.832 5.285 -18.374 1.00 98.12 100 PHE A CA 1
ATOM 841 C C . PHE A 1 100 ? 8.285 6.289 -17.356 1.00 98.12 100 PHE A C 1
ATOM 843 O O . PHE A 1 100 ? 8.080 5.929 -16.196 1.00 98.12 100 PHE A O 1
ATOM 850 N N . VAL A 1 101 ? 8.059 7.537 -17.772 1.00 97.75 101 VAL A N 1
ATOM 851 C CA . VAL A 1 101 ? 7.463 8.566 -16.913 1.00 97.75 101 VAL A CA 1
ATOM 852 C C . VAL A 1 101 ? 6.033 8.178 -16.546 1.00 97.75 101 VAL A C 1
ATOM 854 O O . VAL A 1 101 ? 5.705 8.197 -15.363 1.00 97.75 101 VAL A O 1
ATOM 857 N N . GLU A 1 102 ? 5.227 7.733 -17.513 1.00 97.88 102 GLU A N 1
ATOM 858 C CA . GLU A 1 102 ? 3.851 7.282 -17.272 1.00 97.88 102 GLU A CA 1
ATOM 859 C C . GLU A 1 102 ? 3.799 6.120 -16.270 1.00 97.88 102 GLU A C 1
ATOM 861 O O . GLU A 1 102 ? 3.045 6.163 -15.298 1.00 97.88 102 GLU A O 1
ATOM 866 N N . VAL A 1 103 ? 4.647 5.104 -16.449 1.00 98.12 103 VAL A N 1
ATOM 867 C CA . VAL A 1 103 ? 4.716 3.962 -15.524 1.00 98.12 103 VAL A CA 1
ATOM 868 C C . VAL A 1 103 ? 5.183 4.392 -14.134 1.00 98.12 103 VAL A C 1
ATOM 870 O O . VAL A 1 103 ? 4.685 3.882 -13.132 1.00 98.12 103 VAL A O 1
ATOM 873 N N . ASN A 1 104 ? 6.135 5.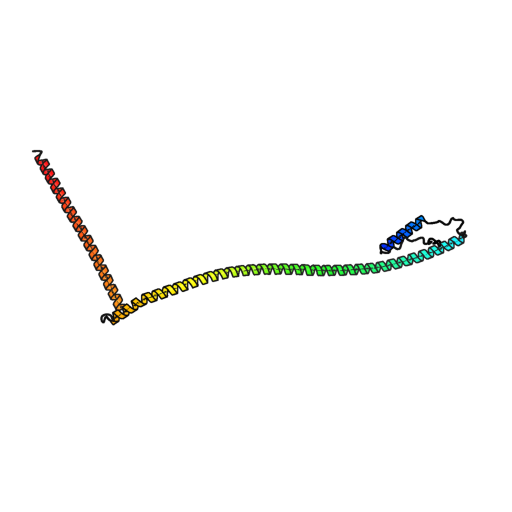319 -14.040 1.00 97.94 104 ASN A N 1
ATOM 874 C CA . ASN A 1 104 ? 6.622 5.813 -12.755 1.00 97.94 104 ASN A CA 1
ATOM 875 C C . ASN A 1 104 ? 5.536 6.594 -12.005 1.00 97.94 104 ASN A C 1
ATOM 877 O O . ASN A 1 104 ? 5.319 6.364 -10.817 1.00 97.94 104 ASN A O 1
ATOM 881 N N . ASP A 1 105 ? 4.817 7.471 -12.701 1.00 97.56 105 ASP A N 1
ATOM 882 C CA . ASP A 1 105 ? 3.711 8.216 -12.107 1.00 97.56 105 ASP A CA 1
ATOM 883 C C . ASP A 1 105 ? 2.570 7.273 -11.694 1.00 97.56 105 ASP A C 1
ATOM 885 O O . ASP A 1 105 ? 2.056 7.389 -10.583 1.00 97.56 105 ASP A O 1
ATOM 889 N N . PHE A 1 106 ? 2.276 6.242 -12.494 1.00 98.00 106 PHE A N 1
ATOM 890 C CA . PHE A 1 106 ? 1.344 5.180 -12.109 1.00 98.00 106 PHE A CA 1
ATOM 891 C C . PHE A 1 106 ? 1.779 4.439 -10.833 1.00 98.00 106 PHE A C 1
ATOM 893 O O . PHE A 1 106 ? 0.954 4.175 -9.957 1.00 98.00 106 PHE A O 1
ATOM 900 N N . LEU A 1 107 ? 3.068 4.113 -10.693 1.00 97.88 107 LEU A N 1
ATOM 901 C CA . LEU A 1 107 ? 3.585 3.456 -9.489 1.00 97.88 107 LEU A CA 1
ATOM 902 C C . LEU A 1 107 ? 3.455 4.344 -8.248 1.00 97.88 107 LEU A C 1
ATOM 904 O O . LEU A 1 107 ? 3.055 3.848 -7.196 1.00 97.88 107 LEU A O 1
ATOM 908 N N . LYS A 1 108 ? 3.732 5.647 -8.369 1.00 97.81 108 LYS A N 1
ATOM 909 C CA . LYS A 1 108 ? 3.532 6.604 -7.270 1.00 97.81 108 LYS A CA 1
ATOM 910 C C . LYS A 1 108 ? 2.064 6.723 -6.878 1.00 97.81 108 LYS A C 1
ATOM 912 O O . LYS A 1 108 ? 1.756 6.769 -5.691 1.00 97.81 108 LYS A O 1
ATOM 917 N N . ASP A 1 109 ? 1.157 6.732 -7.852 1.00 97.62 109 ASP A N 1
ATOM 918 C CA . ASP A 1 109 ? -0.283 6.753 -7.588 1.00 97.62 109 ASP A CA 1
ATOM 919 C C . ASP A 1 109 ? -0.746 5.477 -6.873 1.00 97.62 109 ASP A C 1
ATOM 921 O O . ASP A 1 109 ? -1.593 5.531 -5.978 1.00 97.62 109 ASP A O 1
ATOM 925 N N . CYS A 1 110 ? -0.194 4.318 -7.245 1.00 97.25 110 CYS A N 1
ATOM 926 C CA . CYS A 1 110 ? -0.437 3.062 -6.541 1.00 97.25 110 CYS A CA 1
ATOM 927 C C . CYS A 1 110 ? 0.069 3.111 -5.096 1.00 97.25 110 CYS A C 1
ATOM 929 O O . CYS A 1 110 ? -0.678 2.741 -4.194 1.00 97.25 110 CYS A O 1
ATOM 931 N N . GLU A 1 111 ? 1.287 3.605 -4.869 1.00 97.75 111 GLU A N 1
ATOM 932 C CA . GLU A 1 111 ? 1.860 3.762 -3.527 1.00 97.75 111 GLU A CA 1
ATOM 933 C C . GLU A 1 111 ? 1.024 4.722 -2.664 1.00 97.75 111 GLU A C 1
ATOM 935 O O . GLU A 1 111 ? 0.722 4.428 -1.508 1.00 97.75 111 GLU A O 1
ATOM 940 N N . ALA A 1 112 ? 0.573 5.845 -3.230 1.00 97.06 112 ALA A N 1
ATOM 941 C CA . ALA A 1 112 ? -0.290 6.793 -2.532 1.00 97.06 112 ALA A CA 1
ATOM 942 C C . ALA A 1 112 ? -1.629 6.157 -2.114 1.00 97.06 112 ALA A C 1
ATOM 944 O O . ALA A 1 112 ? -2.046 6.300 -0.964 1.00 97.06 112 ALA A O 1
ATOM 945 N N . LYS A 1 113 ? -2.276 5.408 -3.017 1.00 97.50 113 LYS A N 1
ATOM 946 C CA . LYS A 1 113 ? -3.531 4.690 -2.724 1.00 97.50 113 LYS A CA 1
ATOM 947 C C . LYS A 1 113 ? -3.347 3.571 -1.708 1.00 97.50 113 LYS A C 1
ATOM 949 O O . LYS A 1 113 ? -4.243 3.321 -0.903 1.00 97.50 113 LYS A O 1
ATOM 954 N N . GLU A 1 114 ? -2.216 2.875 -1.759 1.00 97.06 114 GLU A N 1
ATOM 955 C CA . GLU A 1 114 ? -1.877 1.849 -0.780 1.00 97.06 114 GLU A CA 1
ATOM 956 C C . GLU A 1 114 ? -1.733 2.472 0.616 1.00 97.06 114 GLU A C 1
ATOM 958 O O . GLU A 1 114 ? -2.359 1.998 1.564 1.00 97.06 114 GLU A O 1
ATOM 963 N N . ASN A 1 115 ? -1.012 3.589 0.730 1.00 96.75 115 ASN A N 1
ATOM 964 C CA . ASN A 1 115 ? -0.870 4.317 1.990 1.00 96.75 115 ASN A CA 1
ATOM 965 C C . ASN A 1 115 ? -2.219 4.818 2.530 1.00 96.75 115 ASN A C 1
ATOM 967 O O . ASN A 1 115 ? -2.529 4.588 3.697 1.00 96.75 115 ASN A O 1
ATOM 971 N N . GLU A 1 116 ? -3.066 5.411 1.685 1.00 97.25 116 GLU A N 1
ATOM 972 C CA . GLU A 1 116 ? -4.426 5.822 2.072 1.00 97.25 116 GLU A CA 1
ATOM 973 C C . GLU A 1 116 ? -5.274 4.622 2.545 1.00 97.25 116 GLU A C 1
ATOM 975 O O . GLU A 1 116 ? -6.015 4.696 3.531 1.00 97.25 116 GLU A O 1
ATOM 980 N N . SER A 1 117 ? -5.131 3.471 1.886 1.00 96.69 117 SER A N 1
ATOM 981 C CA . SER A 1 117 ? -5.815 2.234 2.281 1.00 96.69 117 SER A CA 1
ATOM 982 C C . SER A 1 117 ? -5.327 1.716 3.638 1.00 96.69 117 SER A C 1
ATOM 984 O O . SER A 1 117 ? -6.132 1.253 4.448 1.00 96.69 117 SER A O 1
ATOM 986 N N . TYR A 1 118 ? -4.029 1.815 3.934 1.00 97.12 118 TYR A N 1
ATOM 987 C CA . TYR A 1 118 ? -3.503 1.461 5.253 1.00 97.12 118 TYR A CA 1
ATOM 988 C C . TYR A 1 118 ? -3.999 2.413 6.344 1.00 97.12 118 TYR A C 1
ATOM 990 O O . TYR A 1 118 ? -4.426 1.947 7.401 1.00 97.12 118 TYR A O 1
ATOM 998 N N . GLU A 1 119 ? -4.017 3.722 6.084 1.00 97.06 119 GLU A N 1
ATOM 999 C CA . GLU A 1 119 ? -4.538 4.713 7.032 1.00 97.06 119 GLU A CA 1
ATOM 1000 C C . GLU A 1 119 ? -6.018 4.470 7.349 1.00 97.06 119 GLU A C 1
ATOM 1002 O O . GLU A 1 119 ? -6.415 4.431 8.518 1.00 97.06 119 GLU A O 1
ATOM 1007 N N . THR A 1 120 ? -6.840 4.248 6.321 1.00 96.81 120 THR A N 1
ATOM 1008 C CA . THR A 1 120 ? -8.267 3.943 6.499 1.00 96.81 120 THR A CA 1
ATOM 1009 C C . THR A 1 120 ? -8.476 2.627 7.244 1.00 96.81 120 THR A C 1
ATOM 1011 O O . THR A 1 120 ? -9.287 2.577 8.171 1.00 96.81 120 THR A O 1
ATOM 1014 N N . MET A 1 121 ? -7.706 1.582 6.927 1.00 96.38 121 MET A N 1
ATOM 1015 C CA . MET A 1 121 ? -7.758 0.313 7.653 1.00 96.38 121 MET A CA 1
ATOM 1016 C C . MET A 1 121 ? -7.401 0.486 9.135 1.00 96.38 121 MET A C 1
ATOM 1018 O O . MET A 1 121 ? -8.060 -0.099 9.994 1.00 96.38 121 MET A O 1
ATOM 1022 N N . ASP A 1 122 ? -6.391 1.289 9.462 1.00 97.19 122 ASP A N 1
ATOM 1023 C CA . ASP A 1 122 ? -6.004 1.542 10.850 1.00 97.19 122 ASP A CA 1
ATOM 1024 C C . ASP A 1 122 ? -7.059 2.350 11.613 1.00 97.19 122 ASP A C 1
ATOM 1026 O O . ASP A 1 122 ? -7.315 2.083 12.793 1.00 97.19 122 ASP A O 1
ATOM 1030 N N . VAL A 1 123 ? -7.717 3.306 10.953 1.00 96.81 123 VAL A N 1
ATOM 1031 C CA . VAL A 1 123 ? -8.863 4.025 11.525 1.00 96.81 123 VAL A CA 1
ATOM 1032 C C . VAL A 1 123 ? -10.020 3.066 11.805 1.00 96.81 123 VAL A C 1
ATOM 1034 O O . VAL A 1 123 ? -10.572 3.087 12.907 1.00 96.81 123 VAL A O 1
ATOM 1037 N N . GLU A 1 124 ? -10.365 2.194 10.859 1.00 96.56 124 GLU A N 1
ATOM 1038 C CA . GLU A 1 124 ? -11.442 1.216 11.045 1.00 96.56 124 GLU A CA 1
ATOM 1039 C C . GLU A 1 124 ? -11.103 0.180 12.124 1.00 96.56 124 GLU A C 1
ATOM 1041 O O . GLU A 1 124 ? -11.951 -0.125 12.961 1.00 96.56 124 GLU A O 1
ATOM 1046 N N . LYS A 1 125 ? -9.849 -0.281 12.217 1.00 97.25 125 LYS A N 1
ATOM 1047 C CA . LYS A 1 125 ? -9.397 -1.141 13.326 1.00 97.25 125 LYS A CA 1
ATOM 1048 C C . LYS A 1 125 ? -9.573 -0.469 14.686 1.00 97.25 125 LYS A C 1
ATOM 1050 O O . LYS A 1 125 ? -10.027 -1.112 15.631 1.00 97.25 125 LYS A O 1
ATOM 1055 N N . LYS A 1 126 ? -9.240 0.822 14.801 1.00 96.56 126 LYS A N 1
ATOM 1056 C CA . LYS A 1 126 ? -9.443 1.587 16.045 1.00 96.56 126 LYS A CA 1
ATOM 1057 C C . LYS A 1 126 ? -10.925 1.694 16.399 1.00 96.56 126 LYS A C 1
ATOM 1059 O O . LYS A 1 126 ? -11.283 1.451 17.550 1.00 96.56 126 LYS A O 1
ATOM 1064 N N . LYS A 1 127 ? -11.786 1.998 15.421 1.00 97.00 127 LYS A N 1
ATOM 1065 C CA . LYS A 1 127 ? -13.246 2.023 15.622 1.00 97.00 127 LYS A CA 1
ATOM 1066 C C . LYS A 1 127 ? -13.776 0.659 16.053 1.00 97.00 127 LYS A C 1
ATOM 1068 O O . LYS A 1 127 ? -14.534 0.580 17.010 1.00 97.00 127 LYS A O 1
ATOM 1073 N N . GLN A 1 128 ? -13.335 -0.416 15.404 1.00 96.94 128 GLN A N 1
ATOM 1074 C CA . GLN A 1 128 ? -13.735 -1.776 15.753 1.00 96.94 128 GLN A CA 1
ATOM 1075 C C . GLN A 1 128 ? -13.314 -2.147 17.180 1.00 96.94 128 GLN A C 1
ATOM 1077 O O . GLN A 1 128 ? -14.109 -2.723 17.918 1.00 96.94 128 GLN A O 1
ATOM 1082 N N . SER A 1 129 ? -12.094 -1.788 17.592 1.00 96.94 129 SER A N 1
ATOM 1083 C CA . SER A 1 129 ? -11.644 -1.982 18.976 1.00 96.94 129 SER A CA 1
ATOM 1084 C C . SER A 1 129 ? -12.545 -1.242 19.962 1.00 96.94 129 SER A C 1
ATOM 1086 O O . SER A 1 129 ? -12.973 -1.823 20.954 1.00 96.94 129 SER A O 1
ATOM 1088 N N . HIS A 1 130 ? -12.880 0.015 19.664 1.00 96.44 130 HIS A N 1
ATOM 1089 C CA . HIS A 1 130 ? -13.759 0.820 20.504 1.00 96.44 130 HIS A CA 1
ATOM 1090 C C . HIS A 1 130 ? -15.166 0.216 20.624 1.00 96.44 130 HIS A C 1
ATOM 1092 O O . HIS A 1 130 ? -15.666 0.054 21.734 1.00 96.44 130 HIS A O 1
ATOM 1098 N N . TYR A 1 131 ? -15.774 -0.202 19.511 1.00 96.50 131 TYR A N 1
ATOM 1099 C CA . TYR A 1 131 ? -17.086 -0.850 19.543 1.00 96.50 131 TYR A CA 1
ATOM 1100 C C . TYR A 1 131 ? -17.062 -2.188 20.281 1.00 96.50 131 TYR A C 1
ATOM 1102 O O . TYR A 1 131 ? -17.998 -2.491 21.010 1.00 96.50 131 TYR A O 1
ATOM 1110 N N . ASN A 1 132 ? -15.989 -2.972 20.162 1.00 96.88 132 ASN A N 1
ATOM 1111 C CA . ASN A 1 132 ? -15.849 -4.206 20.933 1.00 96.88 132 ASN A CA 1
ATOM 1112 C C . ASN A 1 132 ? -15.784 -3.938 22.446 1.00 96.88 132 ASN A C 1
ATOM 1114 O O . ASN A 1 132 ? -16.366 -4.692 23.224 1.00 96.88 132 ASN A O 1
ATOM 1118 N N . GLU A 1 133 ? -15.114 -2.865 22.874 1.00 96.69 133 GLU A N 1
ATOM 1119 C CA . GLU A 1 133 ? -15.110 -2.449 24.281 1.00 96.69 133 GLU A CA 1
ATOM 1120 C C . GLU A 1 133 ? -16.502 -2.010 24.755 1.00 96.69 133 GLU A C 1
ATOM 1122 O O . GLU A 1 133 ? -16.913 -2.365 25.860 1.00 96.69 133 GLU A O 1
ATOM 1127 N N . GLU A 1 134 ? -17.239 -1.253 23.939 1.00 96.62 134 GLU A N 1
ATOM 1128 C CA . GLU A 1 134 ? -18.613 -0.841 24.253 1.00 96.62 134 GLU A CA 1
ATOM 1129 C C . GLU A 1 134 ? -19.567 -2.034 24.339 1.00 96.62 134 GLU A C 1
ATOM 1131 O O . GLU A 1 134 ? -20.333 -2.134 25.297 1.00 96.62 134 GLU A O 1
ATOM 1136 N N . ILE A 1 135 ? -19.473 -2.974 23.397 1.00 96.31 135 ILE A N 1
ATOM 1137 C CA . ILE A 1 135 ? -20.237 -4.226 23.420 1.00 96.31 135 ILE A CA 1
ATOM 1138 C C . ILE A 1 135 ? -19.918 -5.011 24.695 1.00 96.31 135 ILE A C 1
ATOM 1140 O O . ILE A 1 135 ? -20.836 -5.444 25.385 1.00 96.31 135 ILE A O 1
ATOM 1144 N N . GLY A 1 136 ? -18.642 -5.125 25.076 1.00 96.62 136 GLY A N 1
ATOM 1145 C CA . GLY A 1 136 ? -18.253 -5.812 26.311 1.00 96.62 136 GLY A CA 1
ATOM 1146 C C . GLY A 1 136 ? -18.824 -5.170 27.582 1.00 96.62 136 GLY A C 1
ATOM 1147 O O . GLY A 1 136 ? -19.196 -5.878 28.524 1.00 96.62 136 GLY A O 1
ATOM 1148 N N . LYS A 1 137 ? -18.938 -3.834 27.617 1.00 96.25 137 LYS A N 1
ATOM 1149 C CA . LYS A 1 137 ? -19.612 -3.115 28.714 1.00 96.25 137 LYS A CA 1
ATOM 1150 C C . LYS A 1 137 ? -21.110 -3.409 28.728 1.00 96.25 137 LYS A C 1
ATOM 1152 O O . LYS A 1 137 ? -21.630 -3.780 29.774 1.00 96.25 137 LYS A O 1
ATOM 1157 N N . LEU A 1 138 ? -21.773 -3.326 27.576 1.00 96.12 138 LEU A N 1
ATOM 1158 C CA . LEU A 1 138 ? -23.204 -3.616 27.453 1.00 96.12 138 LEU A CA 1
ATOM 1159 C C . LEU A 1 138 ? -23.541 -5.060 27.840 1.00 96.12 138 LEU A C 1
ATOM 1161 O O . LEU A 1 138 ? -24.515 -5.285 28.552 1.00 96.12 138 LEU A O 1
ATOM 1165 N N . ASP A 1 139 ? -22.722 -6.033 27.443 1.00 96.94 139 ASP A N 1
ATOM 1166 C CA . ASP A 1 139 ? -22.890 -7.434 27.845 1.00 96.94 139 ASP A CA 1
ATOM 1167 C C . ASP A 1 139 ? -22.731 -7.616 29.361 1.00 96.94 139 ASP A C 1
ATOM 1169 O O . ASP A 1 139 ? -23.465 -8.385 29.991 1.00 96.94 139 ASP A O 1
ATOM 1173 N N . SER A 1 140 ? -21.795 -6.882 29.969 1.00 95.75 140 SER A N 1
ATOM 1174 C CA . SER A 1 140 ? -21.607 -6.883 31.423 1.00 95.75 140 SER A CA 1
ATOM 1175 C C . SER A 1 140 ? -22.817 -6.281 32.144 1.00 95.75 140 SER A C 1
ATOM 1177 O O . SER A 1 140 ? -23.305 -6.871 33.112 1.00 95.75 140 SER A O 1
ATOM 1179 N N . ASP A 1 141 ? -23.345 -5.164 31.642 1.00 95.94 141 ASP A N 1
ATOM 1180 C CA . ASP A 1 141 ? -24.534 -4.499 32.183 1.00 95.94 141 ASP A CA 1
ATOM 1181 C C . ASP A 1 141 ? -25.787 -5.374 32.035 1.00 95.94 141 ASP A C 1
ATOM 1183 O O . ASP A 1 141 ? -26.563 -5.514 32.981 1.00 95.94 141 ASP A O 1
ATOM 1187 N N . LEU A 1 142 ? -25.962 -6.041 30.890 1.00 95.50 142 LEU A N 1
ATOM 1188 C CA . LEU A 1 142 ? -27.043 -7.007 30.675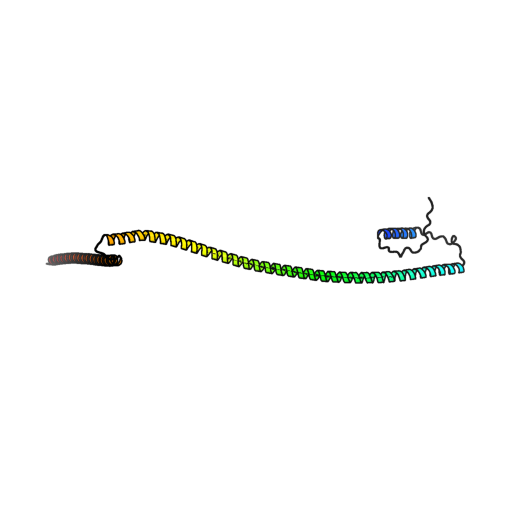 1.00 95.50 142 LEU A CA 1
ATOM 1189 C C . LEU A 1 142 ? -26.933 -8.204 31.622 1.00 95.50 142 LEU A C 1
ATOM 1191 O O . LEU A 1 142 ? -27.938 -8.659 32.171 1.00 95.50 142 LEU A O 1
ATOM 1195 N N . SER A 1 143 ? -25.722 -8.714 31.846 1.00 95.31 143 SER A N 1
ATOM 1196 C CA . SER A 1 143 ? -25.480 -9.793 32.808 1.00 95.31 143 SER A CA 1
ATOM 1197 C C . SER A 1 143 ? -25.832 -9.365 34.234 1.00 95.31 143 SER A C 1
ATOM 1199 O O . SER A 1 143 ? -26.474 -10.120 34.96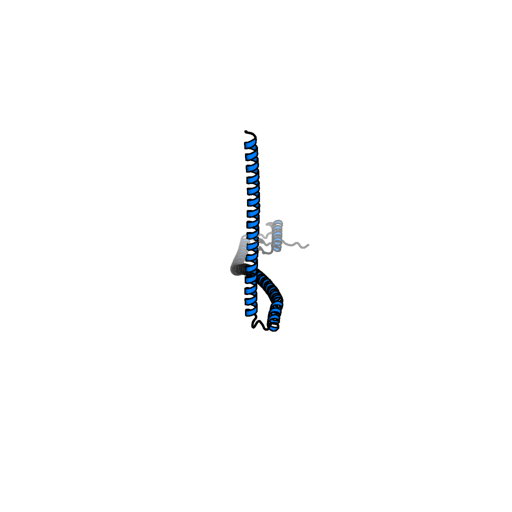9 1.00 95.31 143 SER A O 1
ATOM 1201 N N . PHE A 1 144 ? -25.471 -8.140 34.622 1.00 95.62 144 PHE A N 1
ATOM 1202 C CA . PHE A 1 144 ? -25.852 -7.569 35.911 1.00 95.62 144 PHE A CA 1
ATOM 1203 C C . PHE A 1 144 ? -27.372 -7.415 36.039 1.00 95.62 144 PHE A C 1
ATOM 1205 O O . PHE A 1 144 ? -27.947 -7.853 37.034 1.00 95.62 144 PHE A O 1
ATOM 1212 N N . LEU A 1 145 ? -28.036 -6.870 35.018 1.00 95.81 145 LEU A N 1
ATOM 1213 C CA . LEU A 1 145 ? -29.484 -6.682 35.020 1.00 95.81 145 LEU A CA 1
ATOM 1214 C C . LEU A 1 145 ? -30.235 -8.017 35.112 1.00 95.81 145 LEU A C 1
ATOM 1216 O O . LEU A 1 145 ? -31.187 -8.133 35.876 1.00 95.81 145 LEU A O 1
ATOM 1220 N N . ASN A 1 146 ? -29.777 -9.051 34.402 1.00 94.94 146 ASN A N 1
ATOM 1221 C CA . ASN A 1 146 ? -30.362 -10.390 34.493 1.00 94.94 146 ASN A CA 1
ATOM 1222 C C . ASN A 1 146 ? -30.219 -11.000 35.895 1.00 94.94 146 ASN A C 1
ATOM 1224 O O . ASN A 1 146 ? -31.154 -11.629 36.390 1.00 94.94 146 ASN A O 1
ATOM 1228 N N . LYS A 1 147 ? -29.073 -10.799 36.559 1.00 94.75 147 LYS A N 1
ATOM 1229 C CA . LYS A 1 147 ? -28.901 -11.218 37.960 1.00 94.75 147 LYS A CA 1
ATOM 1230 C C . LYS A 1 147 ? -29.844 -10.462 38.886 1.00 94.75 147 LYS A C 1
ATOM 1232 O O . LYS A 1 147 ? -30.474 -11.085 39.730 1.00 94.75 147 LYS A O 1
ATOM 1237 N N . PHE A 1 148 ? -29.973 -9.151 38.690 1.00 94.94 148 PHE A N 1
ATOM 1238 C CA . PHE A 1 148 ? -30.894 -8.325 39.461 1.00 94.94 148 PHE A CA 1
ATOM 1239 C C . PHE A 1 148 ? -32.346 -8.789 39.302 1.00 94.94 148 PHE A C 1
ATOM 1241 O O . PHE A 1 148 ? -33.049 -8.900 40.298 1.00 94.94 148 PHE A O 1
ATOM 1248 N N . ILE A 1 149 ? -32.783 -9.124 38.084 1.00 93.94 149 ILE A N 1
ATOM 1249 C CA . ILE A 1 149 ? -34.124 -9.681 37.842 1.00 93.94 149 ILE A CA 1
ATOM 1250 C C . ILE A 1 149 ? -34.305 -10.994 38.605 1.00 93.94 149 ILE A C 1
ATOM 1252 O O . ILE A 1 149 ? -35.289 -11.150 39.316 1.00 93.94 149 ILE A O 1
ATOM 1256 N N . HIS A 1 150 ? -33.337 -11.911 38.531 1.00 93.75 150 HIS A N 1
ATOM 1257 C CA . HIS A 1 150 ? -33.422 -13.176 39.261 1.00 93.75 150 HIS A CA 1
ATOM 1258 C C . HIS A 1 150 ? -33.456 -12.970 40.789 1.00 93.75 150 HIS A C 1
ATOM 1260 O O . HIS A 1 150 ? -34.161 -13.685 41.503 1.00 93.75 150 HIS A O 1
ATOM 1266 N N . GLU A 1 151 ? -32.673 -12.034 41.325 1.00 93.69 151 GLU A N 1
ATOM 1267 C CA . GLU A 1 151 ? -32.723 -11.685 42.749 1.00 93.69 151 GLU A CA 1
ATOM 1268 C C . GLU A 1 151 ? -34.070 -11.061 43.120 1.00 93.69 151 GLU A C 1
ATOM 1270 O O . GLU A 1 151 ? -34.657 -11.435 44.134 1.00 93.69 151 GLU A O 1
ATOM 1275 N N . TYR A 1 152 ? -34.589 -10.168 42.280 1.00 92.81 152 TYR A N 1
ATOM 1276 C CA . TYR A 1 152 ? -35.881 -9.530 42.476 1.00 92.81 152 TYR A CA 1
ATOM 1277 C C . TYR A 1 152 ? -37.019 -10.555 42.480 1.00 92.81 152 TYR A C 1
ATOM 1279 O O . TYR A 1 152 ? -37.783 -10.592 43.442 1.00 92.81 152 TYR A O 1
ATOM 1287 N N . ASP A 1 153 ? -37.082 -11.448 41.492 1.00 92.69 153 ASP A N 1
ATOM 1288 C CA . ASP A 1 153 ? -38.085 -12.517 41.425 1.00 92.69 153 ASP A CA 1
ATOM 1289 C C . ASP A 1 153 ? -38.033 -13.408 42.671 1.00 92.69 153 ASP A C 1
ATOM 1291 O O . ASP A 1 153 ? -39.066 -13.717 43.263 1.00 92.69 153 ASP A O 1
ATOM 1295 N N . LYS A 1 154 ? -36.826 -13.732 43.153 1.00 92.25 154 LYS A N 1
ATOM 1296 C CA . LYS A 1 154 ? -36.662 -14.480 44.403 1.00 92.25 154 LYS A CA 1
ATOM 1297 C C . LYS A 1 154 ? -37.233 -13.719 45.602 1.00 92.25 154 LYS A C 1
ATOM 1299 O O . LYS A 1 154 ? -37.920 -14.315 46.427 1.00 92.25 154 LYS A O 1
ATOM 1304 N N . THR A 1 155 ? -36.970 -12.416 45.712 1.00 90.19 155 THR A N 1
ATOM 1305 C CA . THR A 1 155 ? -37.559 -11.610 46.793 1.00 90.19 155 THR A CA 1
ATOM 1306 C C . THR A 1 155 ? -39.078 -11.529 46.678 1.00 90.19 155 THR A C 1
ATOM 1308 O O . THR A 1 155 ? -39.764 -11.608 47.692 1.00 90.19 155 THR A O 1
ATOM 1311 N N . VAL A 1 156 ? -39.624 -11.426 45.464 1.00 90.81 156 VAL A N 1
ATOM 1312 C CA . VAL A 1 156 ? -41.073 -11.435 45.235 1.00 90.81 156 VAL A CA 1
ATOM 1313 C C . VAL A 1 156 ? -41.677 -12.762 45.698 1.00 90.81 156 VAL A C 1
ATOM 1315 O O . VAL A 1 156 ? -42.678 -12.746 46.411 1.00 90.81 156 VAL A O 1
ATOM 1318 N N . ASP A 1 157 ? -41.047 -13.895 45.381 1.00 89.06 157 ASP A N 1
ATOM 1319 C CA . ASP A 1 157 ? -41.481 -15.215 45.851 1.00 89.06 157 ASP A CA 1
ATOM 1320 C C . ASP A 1 157 ? -41.423 -15.340 47.385 1.00 89.06 157 ASP A C 1
ATOM 1322 O O . ASP A 1 157 ? -42.341 -15.890 47.998 1.00 89.06 157 ASP A O 1
ATOM 1326 N N . GLU A 1 158 ? -40.387 -14.789 48.028 1.00 89.12 158 GLU A N 1
ATOM 1327 C CA . GLU A 1 158 ? -40.287 -14.731 49.494 1.00 89.12 158 GLU A CA 1
ATOM 1328 C C . GLU A 1 158 ? -41.419 -13.884 50.108 1.00 89.12 158 GLU A C 1
ATOM 1330 O O . GLU A 1 158 ? -42.040 -14.294 51.094 1.00 89.12 158 GLU A O 1
ATOM 1335 N N . TYR A 1 159 ? -41.739 -12.729 49.512 1.00 87.06 159 TYR A N 1
ATOM 1336 C CA . TYR A 1 159 ? -42.811 -11.847 49.987 1.00 87.06 159 TYR A CA 1
ATOM 1337 C C . TYR A 1 159 ? -44.220 -12.378 49.715 1.00 87.06 159 TYR A C 1
ATOM 1339 O O . TYR A 1 159 ? -45.135 -12.102 50.495 1.00 87.06 159 TYR A O 1
ATOM 1347 N N . LYS A 1 160 ? -44.395 -13.196 48.677 1.00 87.81 160 LYS A N 1
ATOM 1348 C CA . LYS A 1 160 ? -45.680 -13.804 48.320 1.00 87.81 160 LYS A CA 1
ATOM 1349 C C . LYS A 1 160 ? -46.262 -14.658 49.447 1.00 87.81 160 LYS A C 1
ATOM 1351 O O . LYS A 1 160 ? -47.462 -14.612 49.698 1.00 87.81 160 LYS A O 1
ATOM 1356 N N . ILE A 1 161 ? -45.417 -15.383 50.183 1.00 87.50 161 ILE A N 1
ATOM 1357 C CA . ILE A 1 161 ? -45.848 -16.190 51.338 1.00 87.50 161 ILE A CA 1
ATOM 1358 C C . ILE A 1 161 ? -46.451 -15.290 52.426 1.00 87.50 161 ILE A C 1
ATOM 1360 O O . ILE A 1 161 ? -47.477 -15.622 53.020 1.00 87.50 161 ILE A O 1
ATOM 1364 N N . PHE A 1 162 ? -45.839 -14.132 52.684 1.00 83.94 162 PHE A N 1
ATOM 1365 C CA . PHE A 1 162 ? -46.366 -13.178 53.660 1.00 83.94 162 PHE A CA 1
ATOM 1366 C C . PHE A 1 162 ? -47.682 -12.555 53.192 1.00 83.94 162 PHE A C 1
ATOM 1368 O O . PHE A 1 162 ? -48.595 -12.394 54.001 1.00 83.94 162 PHE A O 1
ATOM 1375 N N . GLU A 1 163 ? -47.811 -12.255 51.899 1.00 82.56 163 GLU A N 1
ATOM 1376 C CA . GLU A 1 163 ? -49.069 -11.787 51.313 1.00 82.56 163 GLU A CA 1
ATOM 1377 C C . GLU A 1 163 ? -50.185 -12.833 51.470 1.00 82.56 163 GLU A C 1
ATOM 1379 O O . GLU A 1 163 ? -51.270 -12.505 51.950 1.00 82.56 163 GLU A O 1
ATOM 1384 N N . GLU A 1 164 ? -49.910 -14.108 51.185 1.00 83.69 164 GLU A N 1
ATOM 1385 C CA . GLU A 1 164 ? -50.869 -15.202 51.380 1.00 83.69 164 GLU A CA 1
ATOM 1386 C C . GLU A 1 164 ? -51.308 -15.337 52.847 1.00 83.69 164 GLU A C 1
ATOM 1388 O O . GLU A 1 164 ? -52.499 -15.501 53.122 1.00 83.69 164 GLU A O 1
ATOM 1393 N N . VAL A 1 165 ? -50.386 -15.202 53.807 1.00 83.69 165 VAL A N 1
ATOM 1394 C CA . VAL A 1 165 ? -50.708 -15.210 55.247 1.00 83.69 165 VAL A CA 1
ATOM 1395 C C . VAL A 1 165 ? -51.575 -14.009 55.639 1.00 83.69 165 VAL A C 1
ATOM 1397 O O . VAL A 1 165 ? -52.518 -14.156 56.422 1.00 83.69 165 VAL A O 1
ATOM 1400 N N . LEU A 1 166 ? -51.307 -12.819 55.096 1.00 80.44 166 LEU A N 1
ATOM 1401 C CA . LEU A 1 166 ? -52.132 -11.630 55.338 1.00 80.44 166 LEU A CA 1
ATOM 1402 C C . LEU A 1 166 ? -53.549 -11.820 54.782 1.00 80.44 166 LEU A C 1
ATOM 1404 O O . LEU A 1 166 ? -54.530 -11.529 55.465 1.00 80.44 166 LEU A O 1
ATOM 1408 N N . VAL A 1 167 ? -53.677 -12.392 53.585 1.00 82.00 167 VAL A N 1
ATOM 1409 C CA . VAL A 1 167 ? -54.980 -12.706 52.983 1.00 82.00 167 VAL A CA 1
ATOM 1410 C C . VAL A 1 167 ? -55.728 -13.765 53.806 1.00 82.00 167 VAL A C 1
ATOM 1412 O O . VAL A 1 167 ? -56.912 -13.594 54.104 1.00 82.00 167 VAL A O 1
ATOM 1415 N N . GLN A 1 168 ? -55.050 -14.830 54.246 1.00 80.69 168 GLN A N 1
ATOM 1416 C CA . GLN A 1 168 ? -55.648 -15.876 55.085 1.00 80.69 168 GLN A CA 1
ATOM 1417 C C . GLN A 1 168 ? -56.086 -15.357 56.458 1.00 80.69 168 GLN A C 1
ATOM 1419 O O . GLN A 1 168 ? -57.157 -15.724 56.947 1.00 80.69 168 GLN A O 1
ATOM 1424 N N . THR A 1 169 ? -55.289 -14.498 57.094 1.00 77.25 169 THR A N 1
ATOM 1425 C CA . THR A 1 169 ? -55.632 -13.923 58.404 1.00 77.25 169 THR A CA 1
ATOM 1426 C C . THR A 1 169 ? -56.839 -12.998 58.312 1.00 77.25 169 THR A C 1
ATOM 1428 O O . THR A 1 169 ? -57.690 -13.065 59.193 1.00 77.25 169 THR A O 1
ATOM 1431 N N . ILE A 1 170 ? -56.985 -12.223 57.234 1.00 78.19 170 ILE A N 1
ATOM 1432 C CA . ILE A 1 170 ? -58.191 -11.419 56.970 1.00 78.19 170 ILE A CA 1
ATOM 1433 C C . ILE A 1 170 ? -59.404 -12.315 56.727 1.00 78.19 170 ILE A C 1
ATOM 1435 O O . ILE A 1 170 ? -60.454 -12.084 57.309 1.00 78.19 170 ILE A O 1
ATOM 1439 N N . HIS A 1 171 ? -59.270 -13.380 55.935 1.00 76.12 171 HIS A N 1
ATOM 1440 C CA . HIS A 1 171 ? -60.390 -14.292 55.690 1.00 76.12 171 HIS A CA 1
ATOM 1441 C C . HIS A 1 171 ? -60.826 -15.048 56.962 1.00 76.12 171 HIS A C 1
ATOM 1443 O O . HIS A 1 171 ? -62.005 -15.352 57.145 1.00 76.12 171 HIS A O 1
ATOM 1449 N N . THR A 1 172 ? -59.887 -15.383 57.849 1.00 78.25 172 THR A N 1
ATOM 1450 C CA . THR A 1 172 ? -60.179 -16.099 59.107 1.00 78.25 172 THR A CA 1
ATOM 1451 C C . THR A 1 172 ? -60.711 -15.152 60.186 1.00 78.25 172 THR A C 1
ATOM 1453 O O . THR A 1 172 ? -61.504 -15.544 61.042 1.00 78.25 172 THR A O 1
ATOM 1456 N N . SER A 1 173 ? -60.279 -13.893 60.155 1.00 67.44 173 SER A N 1
ATOM 1457 C CA . SER A 1 173 ? -60.662 -12.859 61.105 1.00 67.44 173 SER A CA 1
ATOM 1458 C C . SER A 1 173 ? -61.808 -12.015 60.561 1.00 67.44 173 SER A C 1
ATOM 1460 O O . SER A 1 173 ? -61.612 -11.125 59.744 1.00 67.44 173 SER A O 1
ATOM 1462 N N . VAL A 1 174 ? -63.000 -12.175 61.132 1.00 67.31 174 VAL A N 1
ATOM 1463 C CA . VAL A 1 174 ? -64.162 -11.302 60.855 1.00 67.31 174 VAL A CA 1
ATOM 1464 C C . VAL A 1 174 ? -63.923 -9.840 61.309 1.00 67.31 174 VAL A C 1
ATOM 1466 O O . VAL A 1 174 ? -64.756 -8.967 61.098 1.00 67.31 174 VAL A O 1
ATOM 1469 N N . ILE A 1 175 ? -62.788 -9.552 61.959 1.00 69.44 175 ILE A N 1
ATOM 1470 C CA . ILE A 1 175 ? -62.470 -8.262 62.588 1.00 69.44 175 ILE A CA 1
ATOM 1471 C C . ILE A 1 175 ? -61.821 -7.273 61.599 1.00 69.44 175 ILE A C 1
ATOM 1473 O O . ILE A 1 175 ? -61.804 -6.074 61.882 1.00 69.44 175 ILE A O 1
ATOM 1477 N N . PHE A 1 176 ? -61.281 -7.743 60.468 1.00 71.50 176 PHE A N 1
ATOM 1478 C CA . PHE A 1 176 ? -60.561 -6.901 59.504 1.00 71.50 176 PHE A CA 1
ATOM 1479 C C . PHE A 1 176 ? -61.255 -6.917 58.140 1.00 71.50 176 PHE A C 1
ATOM 1481 O O . PHE A 1 176 ? -61.491 -7.981 57.580 1.00 71.50 176 PHE A O 1
ATOM 1488 N N . GLU A 1 177 ? -61.545 -5.741 57.582 1.00 70.56 177 GLU A N 1
ATOM 1489 C CA . GLU A 1 177 ? -62.199 -5.627 56.267 1.00 70.56 177 GLU A CA 1
ATOM 1490 C C . GLU A 1 177 ? -61.194 -5.589 55.101 1.00 70.56 177 GLU A C 1
ATOM 1492 O O . GLU A 1 177 ? -61.525 -5.968 53.980 1.00 70.56 177 GLU A O 1
ATOM 1497 N N . ASN A 1 178 ? -59.962 -5.116 55.336 1.00 77.75 178 ASN A N 1
ATOM 1498 C CA . ASN A 1 178 ? -58.942 -4.938 54.296 1.00 77.75 178 ASN A CA 1
ATOM 1499 C C . ASN A 1 178 ? -57.515 -5.038 54.880 1.00 77.75 178 ASN A C 1
ATOM 1501 O O . ASN A 1 178 ? -57.297 -4.722 56.051 1.00 77.75 178 ASN A O 1
ATOM 1505 N N . ILE A 1 179 ? -56.525 -5.396 54.051 1.00 75.69 179 ILE A N 1
ATOM 1506 C CA . ILE A 1 179 ? -55.091 -5.474 54.402 1.00 75.69 179 ILE A CA 1
ATOM 1507 C C . ILE A 1 179 ? -54.604 -4.156 55.013 1.00 75.69 179 ILE A C 1
ATOM 1509 O O . ILE A 1 179 ? -53.910 -4.151 56.028 1.00 75.69 179 ILE A O 1
ATOM 1513 N N . ASN A 1 180 ? -55.040 -3.023 54.458 1.00 78.69 180 ASN A N 1
ATOM 1514 C CA . ASN A 1 180 ? -54.687 -1.700 54.978 1.00 78.69 180 ASN A CA 1
ATOM 1515 C C . ASN A 1 180 ? -55.213 -1.431 56.397 1.00 78.69 180 ASN A C 1
ATOM 1517 O O . ASN A 1 180 ? -54.607 -0.646 57.124 1.00 78.69 180 ASN A O 1
ATOM 1521 N N . ASP A 1 181 ? -56.328 -2.045 56.798 1.00 77.69 181 ASP A N 1
ATOM 1522 C CA . ASP A 1 181 ? -56.884 -1.886 58.146 1.00 77.69 181 ASP A CA 1
ATOM 1523 C C . ASP A 1 181 ? -56.136 -2.764 59.165 1.00 77.69 181 ASP A C 1
ATOM 1525 O O . ASP A 1 181 ? -55.792 -2.307 60.259 1.00 77.69 181 ASP A O 1
ATOM 1529 N N . LEU A 1 182 ? -55.768 -3.986 58.759 1.00 79.56 182 LEU A N 1
ATOM 1530 C CA . LEU A 1 182 ? -54.892 -4.872 59.529 1.00 79.56 182 LEU A CA 1
ATOM 1531 C C . LEU A 1 182 ? -53.524 -4.220 59.790 1.00 79.56 182 LEU A C 1
ATOM 1533 O O . LEU A 1 182 ? -53.093 -4.149 60.942 1.00 79.56 182 LEU A O 1
ATOM 1537 N N . MET A 1 183 ? -52.875 -3.680 58.751 1.00 80.75 183 MET A N 1
ATOM 1538 C CA . MET A 1 183 ? -51.567 -3.028 58.895 1.00 80.75 183 MET A CA 1
ATOM 1539 C C . MET A 1 183 ? -51.628 -1.814 59.825 1.00 80.75 183 MET A C 1
ATOM 1541 O O . MET A 1 183 ? -50.844 -1.732 60.764 1.00 80.75 183 MET A O 1
ATOM 1545 N N . LYS A 1 184 ? -52.610 -0.916 59.658 1.00 83.81 184 LYS A N 1
ATOM 1546 C CA . LYS A 1 184 ? -52.750 0.273 60.522 1.00 83.81 184 LYS A CA 1
ATOM 1547 C C . LYS A 1 184 ? -52.934 -0.081 61.996 1.00 83.81 184 LYS A C 1
ATOM 1549 O O . LYS A 1 184 ? -52.411 0.610 62.873 1.00 83.81 184 LYS A O 1
ATOM 1554 N N . ARG A 1 185 ? -53.678 -1.149 62.295 1.00 78.69 185 ARG A N 1
ATOM 1555 C CA . ARG A 1 185 ? -53.851 -1.636 63.670 1.00 78.69 185 ARG A CA 1
ATOM 1556 C C . ARG A 1 185 ? -52.592 -2.293 64.213 1.00 78.69 185 ARG A C 1
ATOM 1558 O O . ARG A 1 185 ? -52.257 -2.043 65.369 1.00 78.69 185 ARG A O 1
ATOM 1565 N N . CYS A 1 186 ? -51.884 -3.074 63.400 1.00 81.75 186 CYS A N 1
ATOM 1566 C CA . CYS A 1 186 ? -50.574 -3.608 63.762 1.00 81.75 186 CYS A CA 1
ATOM 1567 C C . CYS A 1 186 ? -49.576 -2.484 64.060 1.00 81.75 186 CYS A C 1
ATOM 1569 O O . CYS A 1 186 ? -48.933 -2.529 65.105 1.00 81.75 186 CYS A O 1
ATOM 1571 N N . ASP A 1 187 ? -49.517 -1.443 63.230 1.00 85.62 187 ASP A N 1
ATOM 1572 C CA . ASP A 1 187 ? -48.644 -0.283 63.431 1.00 85.62 187 ASP A CA 1
ATOM 1573 C C . ASP A 1 187 ? -49.005 0.483 64.707 1.00 85.62 187 ASP A C 1
ATOM 1575 O O . ASP A 1 187 ? -48.134 0.822 65.508 1.00 85.62 187 ASP A O 1
ATOM 1579 N N . SER A 1 188 ? -50.301 0.702 64.953 1.00 85.69 188 SER A N 1
ATOM 1580 C CA . SER A 1 188 ? -50.784 1.344 66.179 1.00 85.69 188 SER A CA 1
ATOM 1581 C C . SER A 1 188 ? -50.431 0.529 67.428 1.00 85.69 188 SER A C 1
ATOM 1583 O O . SER A 1 188 ? -49.953 1.085 68.421 1.00 85.69 188 SER A O 1
ATOM 1585 N N . LEU A 1 189 ? -50.598 -0.795 67.370 1.00 85.50 189 LEU A N 1
ATOM 1586 C CA . LEU A 1 189 ? -50.244 -1.700 68.460 1.00 85.50 189 LEU A CA 1
ATOM 1587 C C . LEU A 1 189 ? -48.731 -1.740 68.689 1.00 85.50 189 LEU A C 1
ATOM 1589 O O . LEU A 1 189 ? -48.284 -1.720 69.835 1.00 85.50 189 LEU A O 1
ATOM 1593 N N . HIS A 1 190 ? -47.938 -1.766 67.619 1.00 85.06 190 HIS A N 1
ATOM 1594 C CA . HIS A 1 190 ? -46.484 -1.774 67.705 1.00 85.06 190 HIS A CA 1
ATOM 1595 C C . HIS A 1 190 ? -45.964 -0.461 68.296 1.00 85.06 190 HIS A C 1
ATOM 1597 O O . HIS A 1 190 ? -45.161 -0.483 69.227 1.00 85.06 190 HIS A O 1
ATOM 1603 N N . ALA A 1 191 ? -46.496 0.678 67.845 1.00 85.44 191 ALA A N 1
ATOM 1604 C CA . ALA A 1 191 ? -46.195 1.990 68.406 1.00 85.44 191 ALA A CA 1
ATOM 1605 C C . ALA A 1 191 ? -46.591 2.081 69.889 1.00 85.44 191 ALA A C 1
ATOM 1607 O O . ALA A 1 191 ? -45.846 2.624 70.707 1.00 85.44 191 ALA A O 1
ATOM 1608 N N . HIS A 1 192 ? -47.739 1.511 70.266 1.00 85.81 192 HIS A N 1
ATOM 1609 C CA . HIS A 1 192 ? -48.177 1.471 71.658 1.00 85.81 192 HIS A CA 1
ATOM 1610 C C . HIS A 1 192 ? -47.265 0.594 72.523 1.00 85.81 192 HIS A C 1
ATOM 1612 O O . HIS A 1 192 ? -46.844 1.019 73.598 1.00 85.81 192 HIS A O 1
ATOM 1618 N N . LYS A 1 193 ? -46.894 -0.596 72.035 1.00 84.06 193 LYS A N 1
ATOM 1619 C CA . LYS A 1 193 ? -45.949 -1.499 72.703 1.00 84.06 193 LYS A CA 1
ATOM 1620 C C . LYS A 1 193 ? -44.591 -0.831 72.897 1.00 84.06 193 LYS A C 1
ATOM 1622 O O . LYS A 1 193 ? -44.044 -0.881 73.995 1.00 84.06 193 LYS A O 1
ATOM 1627 N N . PHE A 1 194 ? -44.085 -0.165 71.862 1.00 85.81 194 PHE A N 1
ATOM 1628 C CA . PHE A 1 194 ? -42.839 0.588 71.928 1.00 85.81 194 PHE A CA 1
ATOM 1629 C C . PHE A 1 194 ? -42.915 1.691 72.990 1.00 85.81 194 PHE A C 1
ATOM 1631 O O . PHE A 1 194 ? -42.022 1.811 73.822 1.00 85.81 194 PHE A O 1
ATOM 1638 N N . LYS A 1 195 ? -44.028 2.433 73.043 1.00 83.75 195 LYS A N 1
ATOM 1639 C CA . LYS A 1 195 ? -44.259 3.477 74.051 1.00 83.75 195 LYS A CA 1
ATOM 1640 C C . LYS A 1 195 ? -44.324 2.926 75.479 1.00 83.75 195 LYS A C 1
ATOM 1642 O O . LYS A 1 195 ? -43.757 3.538 76.379 1.00 83.75 195 LYS A O 1
ATOM 1647 N N . ILE A 1 196 ? -44.992 1.792 75.696 1.00 83.06 196 ILE A N 1
ATOM 1648 C CA . ILE A 1 196 ? -45.044 1.132 77.011 1.00 83.06 196 ILE A CA 1
ATOM 1649 C C . ILE A 1 196 ? -43.647 0.678 77.435 1.00 83.06 196 ILE A C 1
ATOM 1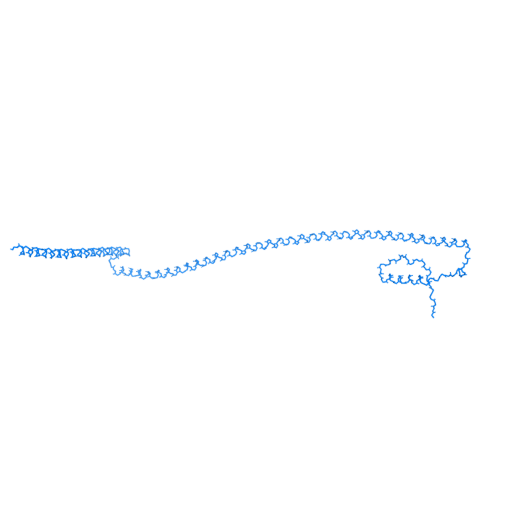651 O O . ILE A 1 196 ? -43.275 0.879 78.586 1.00 83.06 196 ILE A O 1
ATOM 1655 N N . MET A 1 197 ? -42.872 0.099 76.517 1.00 83.19 197 MET A N 1
ATOM 1656 C CA . MET A 1 197 ? -41.517 -0.374 76.798 1.00 83.19 197 MET A CA 1
ATOM 1657 C C . MET A 1 197 ? -40.594 0.788 77.187 1.00 83.19 197 MET A C 1
ATOM 1659 O O . MET A 1 197 ? -39.971 0.746 78.240 1.00 83.19 197 MET A O 1
ATOM 1663 N N . LEU A 1 198 ? -40.634 1.888 76.432 1.00 82.44 198 LEU A N 1
ATOM 1664 C CA . LEU A 1 198 ? -39.897 3.117 76.746 1.00 82.44 198 LEU A CA 1
ATOM 1665 C C . LEU A 1 198 ? -40.295 3.709 78.107 1.00 82.44 198 LEU A C 1
ATOM 1667 O O . LEU A 1 198 ? -39.451 4.186 78.861 1.00 82.44 198 LEU A O 1
ATOM 1671 N N . HIS A 1 199 ? -41.586 3.661 78.440 1.00 80.56 199 HIS A N 1
ATOM 1672 C CA . HIS A 1 199 ? -42.096 4.124 79.729 1.00 80.56 199 HIS A CA 1
ATOM 1673 C C . HIS A 1 199 ? -41.687 3.198 80.889 1.00 80.56 199 HIS A C 1
ATOM 1675 O O . HIS A 1 199 ? -41.416 3.666 81.993 1.00 80.56 199 HIS A O 1
ATOM 1681 N N . HIS A 1 200 ? -41.623 1.887 80.651 1.00 80.19 200 HIS A N 1
ATOM 1682 C CA . HIS A 1 200 ? -41.153 0.903 81.623 1.00 80.19 200 HIS A CA 1
ATOM 1683 C C . HIS A 1 200 ? -39.656 1.066 81.908 1.00 80.19 200 HIS A C 1
ATOM 1685 O O . HIS A 1 200 ? -39.263 1.133 83.073 1.00 80.19 200 HIS A O 1
ATOM 1691 N N . ASP A 1 201 ? -38.847 1.234 80.862 1.00 82.19 201 ASP A N 1
ATOM 1692 C CA . ASP A 1 201 ? -37.408 1.485 80.974 1.00 82.19 201 ASP A CA 1
ATOM 1693 C C . ASP A 1 201 ? -37.130 2.799 81.719 1.00 82.19 201 ASP A C 1
ATOM 1695 O O . ASP A 1 201 ? -36.250 2.865 82.580 1.00 82.19 201 ASP A O 1
ATOM 1699 N N . PHE A 1 202 ? -37.940 3.832 81.463 1.00 81.56 202 PHE A N 1
ATOM 1700 C CA . PHE A 1 202 ? -37.875 5.096 82.194 1.00 81.56 202 PHE A CA 1
ATOM 1701 C C . PHE A 1 202 ? -38.193 4.926 83.690 1.00 81.56 202 PHE A C 1
ATOM 1703 O O . PHE A 1 202 ? -37.465 5.439 84.541 1.00 81.56 202 PHE A O 1
ATOM 1710 N N . HIS A 1 203 ? -39.236 4.165 84.035 1.00 76.19 203 HIS A N 1
ATOM 1711 C CA . HIS A 1 203 ? -39.572 3.887 85.435 1.00 76.19 203 HIS A CA 1
ATOM 1712 C C . HIS A 1 203 ? -38.496 3.074 86.160 1.00 76.19 203 HIS A C 1
ATOM 1714 O O . HIS A 1 203 ? -38.201 3.378 87.316 1.00 76.19 203 HIS A O 1
ATOM 1720 N N . LEU A 1 204 ? -37.890 2.086 85.496 1.00 78.94 204 LEU A N 1
ATOM 1721 C CA . LEU A 1 204 ? -36.783 1.302 86.050 1.00 78.94 204 LEU A CA 1
ATOM 1722 C C . LEU A 1 204 ? -35.544 2.172 86.303 1.00 78.94 204 LEU A C 1
ATOM 1724 O O . LEU A 1 204 ? -34.912 2.070 87.358 1.00 78.94 204 LEU A O 1
ATOM 1728 N N . ALA A 1 205 ? -35.223 3.075 85.374 1.00 77.62 205 ALA A N 1
ATOM 1729 C CA . ALA A 1 205 ? -34.144 4.040 85.557 1.00 77.62 205 ALA A CA 1
ATOM 1730 C C . ALA A 1 205 ? -34.411 4.958 86.761 1.00 77.62 205 ALA A C 1
ATOM 1732 O O . ALA A 1 205 ? -33.519 5.191 87.578 1.00 77.62 205 ALA A O 1
ATOM 1733 N N . GLN A 1 206 ? -35.652 5.422 86.926 1.00 76.50 206 GLN A N 1
ATOM 1734 C CA . GLN A 1 206 ? -36.035 6.297 88.031 1.00 76.50 206 GLN A CA 1
ATOM 1735 C C . GLN A 1 206 ? -36.057 5.576 89.388 1.00 76.50 206 GLN A C 1
ATOM 1737 O O . GLN A 1 206 ? -35.631 6.150 90.390 1.00 76.50 206 GLN A O 1
ATOM 1742 N N . SER A 1 207 ? -36.482 4.308 89.441 1.00 74.00 207 SER A N 1
ATOM 1743 C CA . SER A 1 207 ? -36.399 3.505 90.667 1.00 74.00 207 SER A CA 1
ATOM 1744 C C . SER A 1 207 ? -34.956 3.215 91.074 1.00 74.00 207 SER A C 1
ATOM 1746 O O . SER A 1 207 ? -34.650 3.240 92.263 1.00 74.00 207 SER A O 1
ATOM 1748 N N . ASN A 1 208 ? -34.059 2.997 90.108 1.00 77.31 208 ASN A N 1
ATOM 1749 C CA . ASN A 1 208 ? -32.639 2.782 90.389 1.00 77.31 208 ASN A CA 1
ATOM 1750 C C . ASN A 1 208 ? -31.972 4.054 90.928 1.00 77.31 208 ASN A C 1
ATOM 1752 O O . ASN A 1 208 ? -31.274 3.985 91.935 1.00 77.31 208 ASN A O 1
ATOM 1756 N N . LEU A 1 209 ? -32.271 5.215 90.338 1.00 75.75 209 LEU A N 1
ATOM 1757 C CA . LEU A 1 209 ? -31.827 6.523 90.835 1.00 75.75 209 LEU A CA 1
ATOM 1758 C C . LEU A 1 209 ? -32.321 6.811 92.260 1.00 75.75 209 LEU A C 1
ATOM 1760 O O . LEU A 1 209 ? -31.559 7.292 93.096 1.00 75.75 209 LEU A O 1
ATOM 1764 N N . ASN A 1 210 ? -33.583 6.494 92.559 1.00 76.75 210 ASN A N 1
ATOM 1765 C CA . ASN A 1 210 ? -34.137 6.668 93.903 1.00 76.75 210 ASN A CA 1
ATOM 1766 C C . ASN A 1 210 ? -33.486 5.716 94.915 1.00 76.75 210 ASN A C 1
ATOM 1768 O O . ASN A 1 210 ? -33.169 6.140 96.024 1.00 76.75 210 ASN A O 1
ATOM 1772 N N . ARG A 1 211 ? -33.219 4.464 94.523 1.00 73.69 211 ARG A N 1
ATOM 1773 C CA . ARG A 1 211 ? -32.519 3.482 95.362 1.00 73.69 211 ARG A CA 1
ATOM 1774 C C . ARG A 1 211 ? -31.083 3.914 95.661 1.00 73.69 211 ARG A C 1
ATOM 1776 O O . ARG A 1 211 ? -30.664 3.874 96.810 1.00 73.69 211 ARG A O 1
ATOM 1783 N N . GLU A 1 212 ? -30.355 4.403 94.659 1.00 75.06 212 GLU A N 1
ATOM 1784 C CA . GLU A 1 212 ? -29.015 4.973 94.851 1.00 75.06 212 GLU A CA 1
ATOM 1785 C C . GLU A 1 212 ? -29.045 6.224 95.743 1.00 75.06 212 GLU A C 1
ATOM 1787 O O . GLU A 1 212 ? -28.173 6.409 96.593 1.00 75.06 212 GLU A O 1
ATOM 1792 N N . ALA A 1 213 ? -30.060 7.081 95.605 1.00 74.06 213 ALA A N 1
ATOM 1793 C CA . ALA A 1 213 ? -30.229 8.251 96.462 1.00 74.06 213 ALA A CA 1
ATOM 1794 C C . ALA A 1 213 ? -30.532 7.873 97.925 1.00 74.06 213 ALA A C 1
ATOM 1796 O O . ALA A 1 213 ? -30.024 8.523 98.840 1.00 74.06 213 ALA A O 1
ATOM 1797 N N . GLU A 1 214 ? -31.324 6.826 98.162 1.00 76.12 214 GLU A N 1
ATOM 1798 C CA . GLU A 1 214 ? -31.608 6.292 99.499 1.00 76.12 214 GLU A CA 1
ATOM 1799 C C . GLU A 1 214 ? -30.380 5.622 100.126 1.00 76.12 214 GLU A C 1
ATOM 1801 O O . GLU A 1 214 ? -30.053 5.912 101.278 1.00 76.12 214 GLU A O 1
ATOM 1806 N N . GLU A 1 215 ? -29.641 4.811 99.364 1.00 75.75 215 GLU A N 1
ATOM 1807 C CA . GLU A 1 215 ? -28.380 4.205 99.808 1.00 75.75 215 GLU A CA 1
ATOM 1808 C C . GLU A 1 215 ? -27.336 5.280 100.169 1.00 75.75 215 GLU A C 1
ATOM 1810 O O . GLU A 1 215 ? -26.647 5.175 101.187 1.00 75.75 215 GLU A O 1
ATOM 1815 N N . ASN A 1 216 ? -27.258 6.363 99.390 1.00 73.25 216 ASN A N 1
ATOM 1816 C CA . ASN A 1 216 ? -26.370 7.490 99.679 1.00 73.25 216 ASN A CA 1
ATOM 1817 C C . ASN A 1 216 ? -26.808 8.294 100.914 1.00 73.25 216 ASN A C 1
ATOM 1819 O O . ASN A 1 216 ? -25.955 8.725 101.694 1.00 73.25 216 ASN A O 1
ATOM 1823 N N . ARG A 1 217 ? -28.119 8.469 101.142 1.00 72.81 217 ARG A N 1
ATOM 1824 C CA . ARG A 1 217 ? -28.637 9.094 102.372 1.00 72.81 217 ARG A CA 1
ATOM 1825 C C . ARG A 1 217 ? -28.312 8.251 103.600 1.00 72.81 217 ARG A C 1
ATOM 1827 O O . ARG A 1 217 ? -27.776 8.803 104.558 1.00 72.81 217 ARG A O 1
ATOM 1834 N N . ALA A 1 218 ? -28.529 6.936 103.543 1.00 74.00 218 ALA A N 1
ATOM 1835 C CA . ALA A 1 218 ? -28.198 6.019 104.633 1.00 74.00 218 ALA A CA 1
ATOM 1836 C C . ALA A 1 218 ? -26.701 6.065 104.994 1.00 74.00 218 ALA A C 1
ATOM 1838 O O . ALA A 1 218 ? -26.360 6.233 106.163 1.00 74.00 218 ALA A O 1
ATOM 1839 N N . ARG A 1 219 ? -25.803 6.051 103.996 1.00 72.44 219 ARG A N 1
ATOM 1840 C CA . ARG A 1 219 ? -24.351 6.209 104.224 1.00 72.44 219 ARG A CA 1
ATOM 1841 C C . ARG A 1 219 ? -23.984 7.562 104.841 1.00 72.44 219 ARG A C 1
ATOM 1843 O O . ARG A 1 219 ? -23.091 7.631 105.684 1.00 72.44 219 ARG A O 1
ATOM 1850 N N . SER A 1 220 ? -24.660 8.641 104.440 1.00 68.69 220 SER A N 1
ATOM 1851 C CA . SER A 1 220 ? -24.425 9.977 105.006 1.00 68.69 220 SER A CA 1
ATOM 1852 C C . SER A 1 220 ? -24.919 10.103 106.455 1.00 68.69 220 SER A C 1
ATOM 1854 O O . SER A 1 220 ? -24.294 10.787 107.267 1.00 68.69 220 SER A O 1
ATOM 1856 N N . GLU A 1 221 ? -26.006 9.407 106.800 1.00 71.88 221 GLU A N 1
ATOM 1857 C CA . GLU A 1 221 ? -26.553 9.334 108.157 1.00 71.88 221 GLU A CA 1
ATOM 1858 C C . GLU A 1 221 ? -25.622 8.516 109.068 1.00 71.88 221 GLU A C 1
ATOM 1860 O O . GLU A 1 221 ? -25.279 8.964 110.161 1.00 71.88 221 GLU A O 1
ATOM 1865 N N . GLU A 1 222 ? -25.119 7.371 108.590 1.00 69.69 222 GLU A N 1
ATOM 1866 C CA . GLU A 1 222 ? -24.115 6.561 109.295 1.00 69.69 222 GLU A CA 1
ATOM 1867 C C . GLU A 1 222 ? -22.822 7.348 109.550 1.00 69.69 222 GLU A C 1
ATOM 1869 O O . GLU A 1 222 ? -22.288 7.323 110.662 1.00 69.69 222 GLU A O 1
ATOM 1874 N N . GLN A 1 223 ? -22.346 8.120 108.564 1.00 67.38 223 GLN A N 1
ATOM 1875 C CA . GLN A 1 223 ? -21.204 9.020 108.748 1.00 67.38 223 GLN A CA 1
ATOM 1876 C C . GLN A 1 223 ? -21.486 10.115 109.782 1.00 67.38 223 GLN A C 1
ATOM 1878 O O . GLN A 1 223 ? -20.621 10.398 110.611 1.00 67.38 223 GLN A O 1
ATOM 1883 N N . ARG A 1 224 ? -22.689 10.705 109.791 1.00 66.56 224 ARG A N 1
ATOM 1884 C CA . ARG A 1 224 ? -23.084 11.708 110.794 1.00 66.56 224 ARG A CA 1
ATOM 1885 C C . ARG A 1 224 ? -23.126 11.130 112.205 1.00 66.56 224 ARG A C 1
ATOM 1887 O O . ARG A 1 224 ? -22.595 11.749 113.130 1.00 66.56 224 ARG A O 1
ATOM 1894 N N . VAL A 1 225 ? -23.700 9.940 112.373 1.00 68.25 225 VAL A N 1
ATOM 1895 C CA . VAL A 1 225 ? -23.726 9.233 113.661 1.00 68.25 225 VAL A CA 1
ATOM 1896 C C . VAL A 1 225 ? -22.303 8.924 114.122 1.00 68.25 225 VAL A C 1
ATOM 1898 O O . VAL A 1 225 ? -21.968 9.259 115.257 1.00 68.25 225 VAL A O 1
ATOM 1901 N N . ALA A 1 226 ? -21.443 8.412 113.234 1.00 64.25 226 ALA A N 1
ATOM 1902 C CA . ALA A 1 226 ? -20.038 8.147 113.536 1.00 64.25 226 ALA A CA 1
ATOM 1903 C C . ALA A 1 226 ? -19.291 9.415 113.990 1.00 64.25 226 ALA A C 1
ATOM 1905 O O . ALA A 1 226 ? -18.608 9.380 115.016 1.00 64.25 226 ALA A O 1
ATOM 1906 N N . THR A 1 227 ? -19.479 10.549 113.298 1.00 66.94 227 THR A N 1
ATOM 1907 C CA . THR A 1 227 ? -18.871 11.839 113.681 1.00 66.94 227 THR A CA 1
ATOM 1908 C C . THR A 1 227 ? -19.398 12.396 115.003 1.00 66.94 227 THR A C 1
ATOM 1910 O O . THR A 1 227 ? -18.644 12.987 115.772 1.00 66.94 227 THR A O 1
ATOM 1913 N N . ASN A 1 228 ? -20.679 12.190 115.315 1.00 64.75 228 ASN A N 1
ATOM 1914 C CA . ASN A 1 228 ? -21.246 12.631 116.587 1.00 64.75 228 ASN A CA 1
ATOM 1915 C C . ASN A 1 228 ? -20.764 11.756 117.752 1.00 64.75 228 ASN A C 1
ATOM 1917 O O . ASN A 1 228 ? -20.467 12.283 118.822 1.00 64.75 228 ASN A O 1
ATOM 1921 N N . THR A 1 229 ? -20.608 10.443 117.553 1.00 62.31 229 THR A N 1
ATOM 1922 C CA . THR A 1 229 ? -20.019 9.556 118.570 1.00 62.31 229 THR A CA 1
ATOM 1923 C C . THR A 1 229 ? -18.545 9.849 118.831 1.00 62.31 229 THR A C 1
ATOM 1925 O O . THR A 1 229 ? -18.132 9.838 119.990 1.00 62.31 229 THR A O 1
ATOM 1928 N N . THR A 1 230 ? -17.751 10.163 117.802 1.00 63.09 230 THR A N 1
ATOM 1929 C CA . THR A 1 230 ? -16.354 10.577 118.001 1.00 63.09 230 THR A CA 1
ATOM 1930 C C . THR A 1 230 ? -16.263 11.937 118.683 1.00 63.09 230 THR A C 1
ATOM 1932 O O . THR A 1 230 ? -15.478 12.074 119.616 1.00 63.09 230 T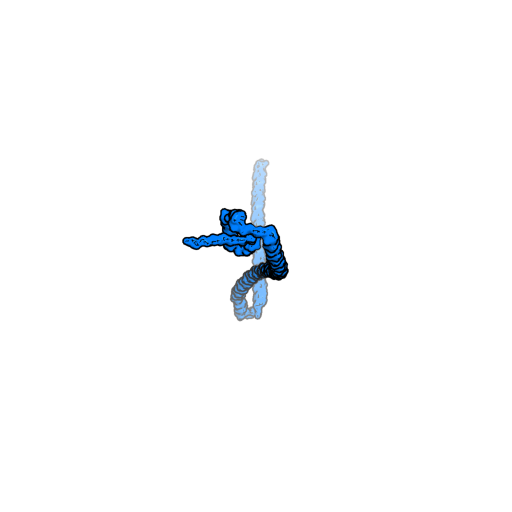HR A O 1
ATOM 1935 N N . ASN A 1 231 ? -17.104 12.908 118.318 1.00 61.16 231 ASN A N 1
ATOM 1936 C CA . ASN A 1 231 ? -17.147 14.201 119.006 1.00 61.16 231 ASN A CA 1
ATOM 1937 C C . ASN A 1 231 ? -17.551 14.059 120.486 1.00 61.16 231 ASN A C 1
ATOM 1939 O O . ASN A 1 231 ? -16.917 14.674 121.339 1.00 61.16 231 ASN A O 1
ATOM 1943 N N . MET A 1 232 ? -18.515 13.191 120.821 1.00 59.69 232 MET A N 1
ATOM 1944 C CA . MET A 1 232 ? -18.868 12.903 122.222 1.00 59.69 232 MET A CA 1
ATOM 1945 C C . MET A 1 232 ? -17.749 12.185 122.994 1.00 59.69 232 MET A C 1
ATOM 1947 O O . MET A 1 232 ? -17.560 12.448 124.180 1.00 59.69 232 MET A O 1
ATOM 1951 N N . LEU A 1 233 ? -16.988 11.297 122.344 1.00 58.38 233 LEU A N 1
ATOM 1952 C CA . LEU A 1 233 ? -15.809 10.659 122.944 1.00 58.38 233 LEU A CA 1
ATOM 1953 C C . LEU A 1 233 ? -14.677 11.664 123.202 1.00 58.38 233 LEU A C 1
ATOM 1955 O O . LEU A 1 233 ? -14.031 11.588 124.243 1.00 58.38 233 LEU A O 1
ATOM 1959 N N . VAL A 1 234 ? -14.466 12.626 122.300 1.00 59.47 234 VAL A N 1
ATOM 1960 C CA . VAL A 1 234 ? -13.477 13.703 122.477 1.00 59.47 234 VAL A CA 1
ATOM 1961 C C . VAL A 1 234 ? -13.882 14.644 123.615 1.00 59.47 234 VAL A C 1
ATOM 1963 O O . VAL A 1 234 ? -13.036 15.021 124.420 1.00 59.47 234 VAL A O 1
ATOM 1966 N N . GLN A 1 235 ? -15.172 14.967 123.744 1.00 57.47 235 GLN A N 1
ATOM 1967 C CA . GLN A 1 235 ? -15.683 15.833 124.813 1.00 57.47 235 GLN A CA 1
ATOM 1968 C C . GLN A 1 235 ? -15.559 15.192 126.207 1.00 57.47 235 GLN A C 1
ATOM 1970 O O . GLN A 1 235 ? -15.310 15.895 127.177 1.00 57.47 235 GLN A O 1
ATOM 1975 N N . ARG A 1 236 ? -15.637 13.856 126.299 1.00 56.03 236 ARG A N 1
ATOM 1976 C CA . ARG A 1 236 ? -15.432 13.091 127.544 1.00 56.03 236 ARG A CA 1
ATOM 1977 C C . ARG A 1 236 ? -13.970 12.892 127.953 1.00 56.03 236 ARG A C 1
ATOM 1979 O O . ARG A 1 236 ? -13.733 12.461 129.072 1.00 56.03 236 ARG A O 1
ATOM 1986 N N . MET A 1 237 ? -13.008 13.129 127.059 1.00 54.97 237 MET A N 1
ATOM 1987 C CA . MET A 1 237 ? -11.572 13.042 127.376 1.00 54.97 237 MET A CA 1
ATOM 1988 C C . MET A 1 237 ? -10.961 14.390 127.792 1.00 54.97 237 MET A C 1
ATOM 1990 O O . MET A 1 237 ? -9.773 14.440 128.102 1.00 54.97 237 MET A O 1
ATOM 1994 N N . LEU A 1 238 ? -11.745 15.474 127.779 1.00 52.53 238 LEU A N 1
ATOM 1995 C CA . LEU A 1 238 ? -11.308 16.834 128.123 1.00 52.53 238 LEU A CA 1
ATOM 1996 C C . LEU A 1 238 ? -11.953 17.390 129.412 1.00 52.53 238 LEU A C 1
ATOM 1998 O O . LEU A 1 238 ? -11.701 18.546 129.749 1.00 52.53 238 LEU A O 1
ATOM 2002 N N . GLU A 1 239 ? -12.727 16.575 130.136 1.00 47.31 239 GLU A N 1
ATOM 2003 C CA . GLU A 1 239 ? -13.194 16.808 131.518 1.00 47.31 239 GLU A CA 1
ATOM 2004 C C . GLU A 1 239 ? -12.455 15.876 132.488 1.00 47.31 239 GLU A C 1
ATOM 2006 O O . GLU A 1 239 ? -12.110 16.341 133.598 1.00 47.31 239 GLU A O 1
#

pLDDT: mean 80.04, std 15.72, range [38.59, 98.12]

Foldseek 3Di:
DDDDDQDPDDDLPDPPPVDVVVVVVSVVSVVVCVVPVPPPPPVNDPPDPPVRVVVVVVVVVVVVVVVVVVVVVVVVVVVVVVVVVVVVVVVVVVVVVVVVVVVVVVVVVVVVVVVVVVVVVVVVVVVVVVVVVVVVVVVVVVVVVVVVVVVVVVVVVVVVVVVVVLVVCCVVDPPDDDSVRVVVVVVVVVVVVVVVVVVVVVVVVVVVVVVVVVVVVVVVVVVVVVVVVVVVVVVVVVD

InterPro domains:
  IPR025252 Domain of unknown function DUF4200 [PF13863] (55-170)

Sequence (239 aa):
MPRVHPTTKLGVYGQYDLNPEKAVTLYTESKLQNKFYIKTPNWDVARLSFELKGIQSNREYEEVTKEQNRMRAHSYDQFRLNEKRLANAEKLLRLLWDDFVEVNDFLKDCEAKENESYETMDVEKKKQSHYNEEIGKLDSDLSFLNKFIHEYDKTVDEYKIFEEVLVQTIHTSVIFENINDLMKRCDSLHAHKFKIMLHHDFHLAQSNLNREAEENRARSEEQRVATNTTNMLVQRMLE